Protein AF-A0A6A5X6S9-F1 (afdb_monomer_lite)

InterPro domains:
  IPR009252 Cell division protein ZapB [PF06005] (142-196)

Foldseek 3Di:
DDDDDDDDDDDDPPDDDDDDDDDDDDDDPDDDDDDDDDDDDDDDDDPPPPPPPPVVVVVVVVVVVVVVVVVVVVVVVVVVVVVVVVVVVVVVVVVVVVVVVVVVVVVVVVVVCVVPVVVVVVVLVVVLVVDDDVVNVVSVVVVVVVVVVVVVVVVVVVVVVVVVVVVVVVVVVVVVVVVVVVVVVVVVVVVVVVVVVVVVVVVVVVVVVVVVVVVVVVVVVVVVVVVVVVVVVVVVVVVVPD

Secondary structure (DSSP, 8-state):
------PPPPPP---------------------------------------TTHHHHHHHHHHHHHHHHHHHHHHHHHHHHHHHHHHHHHHHHHHHHHHHTTHHHHHHHHHHHHHHHHHHHHHHHHHHTTS-HHHHHHHHHHHHHHHHHHHHHHHHHHHHHHHHHHHHHHHHHHHHHHHHHHHHHHHHHHHHHHHHHHHHHHHHHHHHHHHHHHHHHHHHHHHHHHHHHHHHHHHHHHHHH-

Organism: NCBI:txid1450172

pLDDT: mean 75.08, std 23.98, range [30.98, 98.81]

Structure (mmCIF, N/CA/C/O backbone):
data_AF-A0A6A5X6S9-F1
#
_entry.id   AF-A0A6A5X6S9-F1
#
loop_
_atom_site.group_PDB
_atom_site.id
_atom_site.type_symbol
_atom_site.label_atom_id
_atom_site.label_alt_id
_atom_site.label_comp_id
_atom_site.label_asym_id
_atom_site.label_entity_id
_atom_site.label_seq_id
_atom_site.pdbx_PDB_ins_code
_atom_site.Cartn_x
_atom_site.Cartn_y
_atom_site.Cartn_z
_atom_site.occupancy
_atom_site.B_iso_or_equiv
_atom_site.auth_seq_id
_atom_site.auth_comp_id
_atom_site.auth_asym_id
_atom_site.auth_atom_id
_atom_site.pdbx_PDB_model_num
ATOM 1 N N . MET A 1 1 ? 15.493 52.804 -17.828 1.00 42.84 1 MET A N 1
ATOM 2 C CA . MET A 1 1 ? 15.802 52.144 -16.543 1.00 42.84 1 MET A CA 1
ATOM 3 C C . MET A 1 1 ? 16.572 50.876 -16.854 1.00 42.84 1 MET A C 1
ATOM 5 O O . MET A 1 1 ? 16.047 50.020 -17.550 1.00 42.84 1 MET A O 1
ATOM 9 N N . LYS A 1 2 ? 17.852 50.835 -16.477 1.00 46.50 2 LYS A N 1
ATOM 10 C CA . LYS A 1 2 ? 18.736 49.677 -16.644 1.00 46.50 2 LYS A CA 1
ATOM 11 C C . LYS A 1 2 ? 18.670 48.882 -15.341 1.00 46.50 2 LYS A C 1
ATOM 13 O O . LYS A 1 2 ? 19.014 49.446 -14.308 1.00 46.50 2 LYS A O 1
ATOM 18 N N . HIS A 1 3 ? 18.243 47.626 -15.390 1.00 46.19 3 HIS A N 1
ATOM 19 C CA . HIS A 1 3 ? 18.381 46.704 -14.266 1.00 46.19 3 HIS A CA 1
ATOM 20 C C . HIS A 1 3 ? 19.276 45.542 -14.696 1.00 46.19 3 HIS A C 1
ATOM 22 O O . HIS A 1 3 ? 18.992 44.850 -15.670 1.00 46.19 3 HIS A O 1
ATOM 28 N N . GLN A 1 4 ? 20.408 45.438 -13.999 1.00 46.31 4 GLN A N 1
ATOM 29 C CA . GLN A 1 4 ? 21.362 44.331 -14.027 1.00 46.31 4 GLN A CA 1
ATOM 30 C C . GLN A 1 4 ? 20.714 43.041 -13.500 1.00 46.31 4 GLN A C 1
ATOM 32 O O . GLN A 1 4 ? 19.839 43.130 -12.635 1.00 46.31 4 GLN A O 1
ATOM 37 N N . PRO A 1 5 ? 21.178 41.856 -13.928 1.00 52.41 5 PRO A N 1
ATOM 38 C CA . PRO A 1 5 ? 20.919 40.622 -13.205 1.00 52.41 5 PRO A CA 1
ATOM 39 C C . PRO A 1 5 ? 21.869 40.502 -12.002 1.00 52.41 5 PRO A C 1
ATOM 41 O O . PRO A 1 5 ? 23.048 40.845 -12.080 1.00 52.41 5 PRO A O 1
ATOM 44 N N . VAL A 1 6 ? 21.324 40.038 -10.880 1.00 45.22 6 VAL A N 1
ATOM 45 C CA . VAL A 1 6 ? 22.046 39.736 -9.640 1.00 45.22 6 VAL A CA 1
ATOM 46 C C . VAL A 1 6 ? 22.595 38.313 -9.756 1.00 45.22 6 VAL A C 1
ATOM 48 O O . VAL A 1 6 ? 21.824 37.356 -9.745 1.00 45.22 6 VAL A O 1
ATOM 51 N N . GLU A 1 7 ? 23.913 38.174 -9.890 1.00 45.44 7 GLU A N 1
ATOM 52 C CA . GLU A 1 7 ? 24.611 36.892 -9.754 1.00 45.44 7 GLU A CA 1
ATOM 53 C C . GLU A 1 7 ? 24.729 36.534 -8.264 1.00 45.44 7 GLU A C 1
ATOM 55 O O . GLU A 1 7 ? 25.341 37.260 -7.479 1.00 45.44 7 GLU A O 1
ATOM 60 N N . GLY A 1 8 ? 24.104 35.425 -7.866 1.00 45.22 8 GLY A N 1
ATOM 61 C CA . GLY A 1 8 ? 24.333 34.777 -6.573 1.00 45.22 8 GLY A CA 1
ATOM 62 C C . GLY A 1 8 ? 25.529 33.816 -6.647 1.00 45.22 8 GLY A C 1
ATOM 63 O O . GLY A 1 8 ? 25.856 33.333 -7.732 1.00 45.22 8 GLY A O 1
ATOM 64 N N . PRO A 1 9 ? 26.201 33.522 -5.521 1.00 47.22 9 PRO A N 1
ATOM 65 C CA . PRO A 1 9 ? 27.442 32.759 -5.530 1.00 47.22 9 PRO A CA 1
ATOM 66 C C . PRO A 1 9 ? 27.187 31.282 -5.861 1.00 47.22 9 PRO A C 1
ATOM 68 O O . PRO A 1 9 ? 26.435 30.591 -5.174 1.00 47.22 9 PRO A O 1
ATOM 71 N N . HIS A 1 10 ? 27.856 30.795 -6.905 1.00 48.00 10 HIS A N 1
ATOM 72 C CA . HIS A 1 10 ? 27.991 29.375 -7.218 1.00 48.00 10 HIS A CA 1
ATOM 73 C C . HIS A 1 10 ? 28.792 28.656 -6.114 1.00 48.00 10 HIS A C 1
ATOM 75 O O . HIS A 1 10 ? 29.888 29.115 -5.781 1.00 48.00 10 HIS A O 1
ATOM 81 N N . PRO A 1 11 ? 28.328 27.516 -5.571 1.00 45.22 11 PRO A N 1
ATOM 82 C CA . PRO A 1 11 ? 29.174 26.676 -4.737 1.00 45.22 11 PRO A CA 1
ATOM 83 C C . PRO A 1 11 ? 30.238 25.987 -5.605 1.00 45.22 11 PRO A C 1
ATOM 85 O O . PRO A 1 11 ? 29.943 25.327 -6.602 1.00 45.22 11 PRO A O 1
ATOM 88 N N . ASN A 1 12 ? 31.493 26.198 -5.219 1.00 38.94 12 ASN A N 1
ATOM 89 C CA . ASN A 1 12 ? 32.706 25.689 -5.842 1.00 38.94 12 ASN A CA 1
ATOM 90 C C . ASN A 1 12 ? 32.788 24.154 -5.697 1.00 38.94 12 ASN A C 1
ATOM 92 O O . ASN A 1 12 ? 32.877 23.638 -4.588 1.00 38.94 12 ASN A O 1
ATOM 96 N N . LEU A 1 13 ? 32.765 23.426 -6.817 1.00 40.31 13 LEU A N 1
ATOM 97 C CA . LEU A 1 13 ? 32.843 21.956 -6.904 1.00 40.31 13 LEU A CA 1
ATOM 98 C C . LEU A 1 13 ? 34.288 21.414 -6.857 1.00 40.31 13 LEU A C 1
ATOM 100 O O . LEU A 1 13 ? 34.580 20.352 -7.404 1.00 40.31 13 LEU A O 1
ATOM 104 N N . ALA A 1 14 ? 35.211 22.127 -6.215 1.00 44.53 14 ALA A N 1
ATOM 105 C CA . ALA A 1 14 ? 36.626 21.772 -6.193 1.00 44.53 14 ALA A CA 1
ATOM 106 C C . ALA A 1 14 ? 37.191 21.769 -4.771 1.00 44.53 14 ALA A C 1
ATOM 108 O O . ALA A 1 14 ? 38.037 22.593 -4.460 1.00 44.53 14 ALA A O 1
ATOM 109 N N . GLU A 1 15 ? 36.733 20.853 -3.911 1.00 42.94 15 GLU A N 1
ATOM 110 C CA . GLU A 1 15 ? 37.455 20.484 -2.680 1.00 42.94 15 GLU A CA 1
ATOM 111 C C . GLU A 1 15 ? 36.874 19.207 -2.039 1.00 42.94 15 GLU A C 1
ATOM 113 O O . GLU A 1 15 ? 36.139 19.239 -1.061 1.00 42.94 15 GLU A O 1
ATOM 118 N N . MET A 1 16 ? 37.224 18.042 -2.585 1.00 33.97 16 MET A N 1
ATOM 119 C CA . MET A 1 16 ? 37.334 16.803 -1.802 1.00 33.97 16 MET A CA 1
ATOM 120 C C . MET A 1 16 ? 38.559 16.043 -2.311 1.00 33.97 16 MET A C 1
ATOM 122 O O . MET A 1 16 ? 38.513 15.352 -3.327 1.00 33.97 16 MET A O 1
ATOM 126 N N . GLN A 1 17 ? 39.688 16.235 -1.630 1.00 38.47 17 GLN A N 1
ATOM 127 C CA . GLN A 1 17 ? 40.910 15.471 -1.865 1.00 38.47 17 GLN A CA 1
ATOM 128 C C . GLN A 1 17 ? 40.822 14.086 -1.204 1.00 38.47 17 GLN A C 1
ATOM 130 O O . GLN A 1 17 ? 40.405 14.004 -0.048 1.00 38.47 17 GLN A O 1
ATOM 135 N N . PRO A 1 18 ? 41.300 13.009 -1.853 1.00 38.09 18 PRO A N 1
ATOM 136 C CA . PRO A 1 18 ? 41.663 11.785 -1.158 1.00 38.09 18 PRO A CA 1
ATOM 137 C C . PRO A 1 18 ? 43.117 11.875 -0.667 1.00 38.09 18 PRO A C 1
ATOM 139 O O . PRO A 1 18 ? 44.067 11.807 -1.446 1.00 38.09 18 PRO A O 1
ATOM 142 N N . THR A 1 19 ? 43.302 11.999 0.646 1.00 39.62 19 THR A N 1
ATOM 143 C CA . THR A 1 19 ? 44.579 11.711 1.308 1.00 39.62 19 THR A CA 1
ATOM 144 C C . THR A 1 19 ? 44.654 10.225 1.642 1.00 39.62 19 THR A C 1
ATOM 146 O O . THR A 1 19 ? 43.956 9.775 2.546 1.00 39.62 19 THR A O 1
ATOM 149 N N . ALA A 1 20 ? 45.526 9.479 0.968 1.00 34.91 20 ALA A N 1
ATOM 150 C CA . ALA A 1 20 ? 46.272 8.376 1.576 1.00 34.91 20 ALA A CA 1
ATOM 151 C C . ALA A 1 20 ? 47.408 7.942 0.643 1.00 34.91 20 ALA A C 1
ATOM 153 O O . ALA A 1 20 ? 47.214 7.443 -0.461 1.00 34.91 20 ALA A O 1
ATOM 154 N N . THR A 1 21 ? 48.611 8.169 1.140 1.00 37.47 21 THR A N 1
ATOM 155 C CA . THR A 1 21 ? 49.907 7.692 0.676 1.00 37.47 21 THR A CA 1
ATOM 156 C C . THR A 1 21 ? 49.941 6.180 0.446 1.00 37.47 21 THR A C 1
ATOM 158 O O . THR A 1 21 ? 49.583 5.430 1.352 1.00 37.47 21 THR A O 1
ATOM 161 N N . ASN A 1 22 ? 50.535 5.719 -0.659 1.00 32.62 22 ASN A N 1
ATOM 162 C CA . ASN A 1 22 ? 51.490 4.619 -0.544 1.00 32.62 22 ASN A CA 1
ATOM 163 C C . ASN A 1 22 ? 52.560 4.668 -1.640 1.00 32.62 22 ASN A C 1
ATOM 165 O O . ASN A 1 22 ? 52.296 4.791 -2.831 1.00 32.62 22 ASN A O 1
ATOM 169 N N . SER A 1 23 ? 53.789 4.637 -1.161 1.00 47.47 23 SER A N 1
ATOM 170 C CA . SER A 1 23 ? 55.065 4.796 -1.835 1.00 47.47 23 SER A CA 1
ATOM 171 C C . SER A 1 23 ? 55.466 3.556 -2.623 1.00 47.47 23 SER A C 1
ATOM 173 O O . SER A 1 23 ? 55.669 2.516 -2.007 1.00 47.47 23 SER A O 1
ATOM 175 N N . LEU A 1 24 ? 55.721 3.682 -3.929 1.00 36.66 24 LEU A N 1
ATOM 176 C CA . LEU A 1 24 ? 56.580 2.742 -4.655 1.00 36.66 24 LEU A CA 1
ATOM 177 C C . LEU A 1 24 ? 57.401 3.454 -5.740 1.00 36.66 24 LEU A C 1
ATOM 179 O O . LEU A 1 24 ? 56.872 3.943 -6.729 1.00 36.66 24 LEU A O 1
ATOM 183 N N . GLY A 1 25 ? 58.715 3.478 -5.496 1.00 35.03 25 GLY A N 1
ATOM 184 C CA . GLY A 1 25 ? 59.773 3.308 -6.493 1.00 35.03 25 GLY A CA 1
ATOM 185 C C . GLY A 1 25 ? 59.836 4.300 -7.650 1.00 35.03 25 GLY A C 1
ATOM 186 O O . GLY A 1 25 ? 59.273 4.066 -8.712 1.00 35.03 25 GLY A O 1
ATOM 187 N N . ARG A 1 26 ? 60.664 5.340 -7.500 1.00 34.94 26 ARG A N 1
ATOM 188 C CA . ARG A 1 26 ? 61.241 6.048 -8.651 1.00 34.94 26 ARG A CA 1
ATOM 189 C C . ARG A 1 26 ? 62.111 5.054 -9.424 1.00 34.94 26 ARG A C 1
ATOM 191 O O . ARG A 1 26 ? 63.085 4.558 -8.863 1.00 34.94 26 ARG A O 1
ATOM 198 N N . ILE A 1 27 ? 61.792 4.796 -10.688 1.00 37.91 27 ILE A N 1
ATOM 199 C CA . ILE A 1 27 ? 62.745 4.207 -11.630 1.00 37.91 27 ILE A CA 1
ATOM 200 C C . ILE A 1 27 ? 63.131 5.333 -12.583 1.00 37.91 27 ILE A C 1
ATOM 202 O O . ILE A 1 27 ? 62.317 5.791 -13.383 1.00 37.91 27 ILE A O 1
ATOM 206 N N . ASN A 1 28 ? 64.353 5.838 -12.419 1.00 32.66 28 ASN A N 1
ATOM 207 C CA . ASN A 1 28 ? 64.973 6.743 -13.377 1.00 32.66 28 ASN A CA 1
ATOM 208 C C . ASN A 1 28 ? 65.251 5.947 -14.656 1.00 32.66 28 ASN A C 1
ATOM 210 O O . ASN A 1 28 ? 65.957 4.941 -14.617 1.00 32.66 28 ASN A O 1
ATOM 214 N N . LEU A 1 29 ? 64.700 6.402 -15.776 1.00 35.53 29 LEU A N 1
ATOM 215 C CA . LEU A 1 29 ? 65.173 6.026 -17.102 1.00 35.53 29 LEU A CA 1
ATOM 216 C C . LEU A 1 29 ? 66.386 6.908 -17.410 1.00 35.53 29 LEU A C 1
ATOM 218 O O . LEU A 1 29 ? 66.226 8.046 -17.841 1.00 35.53 29 LEU A O 1
ATOM 222 N N . GLU A 1 30 ? 67.584 6.393 -17.140 1.00 34.03 30 GLU A N 1
ATOM 223 C CA . GLU A 1 30 ? 68.810 6.893 -17.759 1.00 34.03 30 GLU A CA 1
ATOM 224 C C . GLU A 1 30 ? 69.281 5.871 -18.789 1.00 34.03 30 GLU A C 1
ATOM 226 O O . GLU A 1 30 ? 69.530 4.701 -18.501 1.00 34.03 30 GLU A O 1
ATOM 231 N N . GLU A 1 31 ? 69.325 6.347 -20.023 1.00 41.88 31 GLU A N 1
ATOM 232 C CA . GLU A 1 31 ? 69.815 5.668 -21.204 1.00 41.88 31 GLU A CA 1
ATOM 233 C C . GLU A 1 31 ? 71.345 5.774 -21.214 1.00 41.88 31 GLU A C 1
ATOM 235 O O . GLU A 1 31 ? 71.897 6.830 -21.514 1.00 41.88 31 GLU A O 1
ATOM 240 N N . THR A 1 32 ? 72.048 4.690 -20.885 1.00 35.62 32 THR A N 1
ATOM 241 C CA . THR A 1 32 ? 73.445 4.494 -21.294 1.00 35.62 32 THR A CA 1
ATOM 242 C C . THR A 1 32 ? 73.643 3.033 -21.682 1.00 35.62 32 THR A C 1
ATOM 244 O O . THR A 1 32 ? 73.331 2.107 -20.935 1.00 35.62 32 THR A O 1
ATOM 247 N N . GLY A 1 33 ? 74.075 2.824 -22.925 1.00 41.81 33 GLY A N 1
ATOM 248 C CA . GLY A 1 33 ? 74.355 1.501 -23.459 1.00 41.81 33 GLY A CA 1
ATOM 249 C C . GLY A 1 33 ? 75.636 0.913 -22.884 1.00 41.81 33 GLY A C 1
ATOM 250 O O . GLY A 1 33 ? 76.571 1.651 -22.607 1.00 41.81 33 GLY A O 1
ATOM 251 N N . GLU A 1 34 ? 75.668 -0.413 -22.759 1.00 35.69 34 GLU A N 1
ATOM 252 C CA . GLU A 1 34 ? 76.812 -1.281 -23.070 1.00 35.69 34 GLU A CA 1
ATOM 253 C C . GLU A 1 34 ? 76.481 -2.745 -22.723 1.00 35.69 34 GLU A C 1
ATOM 255 O O . GLU A 1 34 ? 75.948 -3.050 -21.662 1.00 35.69 34 GLU A O 1
ATOM 260 N N . GLY A 1 35 ? 76.842 -3.660 -23.630 1.00 34.41 35 GLY A N 1
ATOM 261 C CA . GLY A 1 35 ? 77.281 -5.014 -23.276 1.00 34.41 35 GLY A CA 1
ATOM 262 C C . GLY A 1 35 ? 76.222 -6.068 -22.937 1.00 34.41 35 GLY A C 1
ATOM 263 O O . GLY A 1 35 ? 75.936 -6.343 -21.777 1.00 34.41 35 GLY A O 1
ATOM 264 N N . ILE A 1 36 ? 75.781 -6.812 -23.954 1.00 37.62 36 ILE A N 1
ATOM 265 C CA . ILE A 1 36 ? 75.255 -8.173 -23.775 1.00 37.62 36 ILE A CA 1
ATOM 266 C C . ILE A 1 36 ? 76.407 -9.062 -23.281 1.00 37.62 36 ILE A C 1
ATOM 268 O O . ILE A 1 36 ? 77.376 -9.266 -24.008 1.00 37.62 36 ILE A O 1
ATOM 272 N N . THR A 1 37 ? 76.297 -9.623 -22.074 1.00 32.97 37 THR A N 1
ATOM 273 C CA . THR A 1 37 ? 77.101 -10.779 -21.645 1.00 32.97 37 THR A CA 1
ATOM 274 C C . THR A 1 37 ? 76.171 -11.863 -21.118 1.00 32.97 37 THR A C 1
ATOM 276 O O . THR A 1 37 ? 75.434 -11.672 -20.156 1.00 32.97 37 THR A O 1
ATOM 279 N N . ILE A 1 38 ? 76.203 -13.001 -21.807 1.00 36.94 38 ILE A N 1
ATOM 280 C CA . ILE A 1 38 ? 75.466 -14.224 -21.500 1.00 36.94 38 ILE A CA 1
ATOM 281 C C . ILE A 1 38 ? 76.287 -15.003 -20.467 1.00 36.94 38 ILE A C 1
ATOM 283 O O . ILE A 1 38 ? 77.436 -15.348 -20.740 1.00 36.94 38 ILE A O 1
ATOM 287 N N . ALA A 1 39 ? 75.698 -15.312 -19.312 1.00 30.98 39 ALA A N 1
ATOM 288 C CA . ALA A 1 39 ? 76.222 -16.291 -18.362 1.00 30.98 39 ALA A CA 1
ATOM 289 C C . ALA A 1 39 ? 75.109 -17.278 -17.971 1.00 30.98 39 ALA A C 1
ATOM 291 O O . ALA A 1 39 ? 73.942 -16.909 -17.860 1.00 30.98 39 ALA A O 1
ATOM 292 N N . GLN A 1 40 ? 75.498 -18.548 -17.863 1.00 31.19 40 GLN A N 1
ATOM 293 C CA . GLN A 1 40 ? 74.674 -19.757 -17.751 1.00 31.19 40 GLN A CA 1
ATOM 294 C C . GLN A 1 40 ? 73.682 -19.735 -16.569 1.00 31.19 40 GLN A C 1
ATOM 296 O O . GLN A 1 40 ? 74.012 -19.184 -15.519 1.00 31.19 40 GLN A O 1
ATOM 301 N N . PRO A 1 41 ? 72.503 -20.386 -16.678 1.00 36.91 41 PRO A N 1
ATOM 302 C CA . PRO A 1 41 ? 71.616 -20.552 -15.540 1.00 36.91 41 PRO A CA 1
ATOM 303 C C . PRO A 1 41 ? 72.112 -21.730 -14.695 1.00 36.91 41 PRO A C 1
ATOM 305 O O . PRO A 1 41 ? 71.818 -22.890 -14.987 1.00 36.91 41 PRO A O 1
ATOM 308 N N . ASP A 1 42 ? 72.877 -21.429 -13.650 1.00 36.19 42 ASP A N 1
ATOM 309 C CA . ASP A 1 42 ? 73.097 -22.374 -12.563 1.00 36.19 42 ASP A CA 1
ATOM 310 C C . ASP A 1 42 ? 71.795 -22.587 -11.784 1.00 36.19 42 ASP A C 1
ATOM 312 O O . ASP A 1 42 ? 71.000 -21.670 -11.566 1.00 36.19 42 ASP A O 1
ATOM 316 N N . HIS A 1 43 ? 71.591 -23.842 -11.392 1.00 50.84 43 HIS A N 1
ATOM 317 C CA . HIS A 1 43 ? 70.497 -24.347 -10.576 1.00 50.84 43 HIS A CA 1
ATOM 318 C C . HIS A 1 43 ? 70.061 -23.381 -9.462 1.00 50.84 43 HIS A C 1
ATOM 320 O O . HIS A 1 43 ? 70.674 -23.318 -8.397 1.00 50.84 43 HIS A O 1
ATOM 326 N N . VAL A 1 44 ? 68.917 -22.721 -9.661 1.00 34.97 44 VAL A N 1
ATOM 327 C CA . VAL A 1 44 ? 68.136 -22.134 -8.572 1.00 34.97 44 VAL A CA 1
ATOM 328 C C . VAL A 1 44 ? 66.942 -23.041 -8.331 1.00 34.97 44 VAL A C 1
ATOM 330 O O . VAL A 1 44 ? 66.036 -23.164 -9.154 1.00 34.97 44 VAL A O 1
ATOM 333 N N . GLN A 1 45 ? 66.991 -23.715 -7.186 1.00 36.72 45 GLN A N 1
ATOM 334 C CA . GLN A 1 45 ? 65.857 -24.347 -6.531 1.00 36.72 45 GLN A CA 1
ATOM 335 C C . GLN A 1 45 ? 64.641 -23.425 -6.636 1.00 36.72 45 GLN A C 1
ATOM 337 O O . GLN A 1 45 ? 64.648 -22.323 -6.090 1.00 36.72 45 GLN A O 1
ATOM 342 N N . THR A 1 46 ? 63.593 -23.864 -7.330 1.00 33.31 46 THR A N 1
ATOM 343 C CA . THR A 1 46 ? 62.291 -23.207 -7.243 1.00 33.31 46 THR A CA 1
ATOM 344 C C . THR A 1 46 ? 61.863 -23.247 -5.776 1.00 33.31 46 THR A C 1
ATOM 346 O O . THR A 1 46 ? 61.688 -24.351 -5.244 1.00 33.31 46 THR A O 1
ATOM 349 N N . PRO A 1 47 ? 61.668 -22.108 -5.088 1.00 31.72 47 PRO A N 1
ATOM 350 C CA . PRO A 1 47 ? 60.894 -22.136 -3.871 1.00 31.72 47 PRO A CA 1
ATOM 351 C C . PRO A 1 47 ? 59.477 -22.479 -4.317 1.00 31.72 47 PRO A C 1
ATOM 353 O O . PRO A 1 47 ? 58.812 -21.689 -4.987 1.00 31.72 47 PRO A O 1
ATOM 356 N N . SER A 1 48 ? 59.039 -23.692 -3.987 1.00 40.44 48 SER A N 1
ATOM 357 C CA .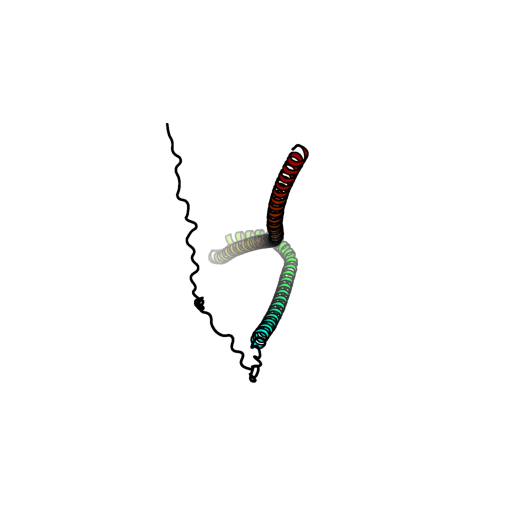 SER A 1 48 ? 57.625 -24.034 -3.954 1.00 40.44 48 SER A CA 1
ATOM 358 C C . SER A 1 48 ? 56.992 -23.121 -2.908 1.00 40.44 48 SER A C 1
ATOM 360 O O . SER A 1 48 ? 56.940 -23.450 -1.726 1.00 40.44 48 SER A O 1
ATOM 362 N N . ALA A 1 49 ? 56.602 -21.920 -3.329 1.00 37.78 49 ALA A N 1
ATOM 363 C CA . ALA A 1 49 ? 55.799 -21.017 -2.535 1.00 37.78 49 ALA A CA 1
ATOM 364 C C . ALA A 1 49 ? 54.408 -21.644 -2.444 1.00 37.78 49 ALA A C 1
ATOM 366 O O . ALA A 1 49 ? 53.548 -21.428 -3.296 1.00 37.78 49 ALA A O 1
ATOM 367 N N . SER A 1 50 ? 54.217 -22.482 -1.424 1.00 42.84 50 SER A N 1
ATOM 368 C CA . SER A 1 50 ? 52.891 -22.809 -0.921 1.00 42.84 50 SER A CA 1
ATOM 369 C C . SER A 1 50 ? 52.184 -21.491 -0.637 1.00 42.84 50 SER A C 1
ATOM 371 O O . SER A 1 50 ? 52.559 -20.747 0.266 1.00 42.84 50 SER A O 1
ATOM 373 N N . ILE A 1 51 ? 51.205 -21.184 -1.478 1.00 44.50 51 ILE A N 1
ATOM 374 C CA . ILE A 1 51 ? 50.326 -20.031 -1.360 1.00 44.50 51 ILE A CA 1
ATOM 375 C C . ILE A 1 51 ? 49.619 -20.126 0.005 1.00 44.50 51 ILE A C 1
ATOM 377 O O . ILE A 1 51 ? 48.866 -21.081 0.210 1.00 44.50 51 ILE A O 1
ATOM 381 N N . PRO A 1 52 ? 49.773 -19.166 0.935 1.00 41.34 52 PRO A N 1
ATOM 382 C CA . PRO A 1 52 ? 48.973 -19.128 2.150 1.00 41.34 52 PRO A CA 1
ATOM 383 C C . PRO A 1 52 ? 47.634 -18.450 1.823 1.00 41.34 52 PRO A C 1
ATOM 385 O O . PRO A 1 52 ? 47.352 -17.339 2.266 1.00 41.34 52 PRO A O 1
ATOM 388 N N . HIS A 1 53 ? 46.818 -19.075 0.972 1.00 45.75 53 HIS A N 1
ATOM 389 C CA . HIS A 1 53 ? 45.460 -18.596 0.666 1.00 45.75 53 HIS A CA 1
ATOM 390 C C . HIS A 1 53 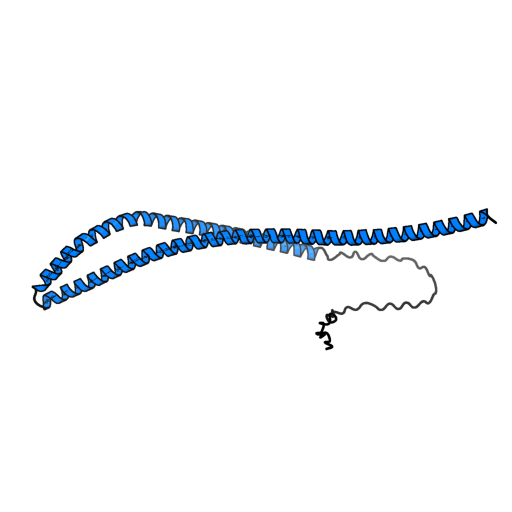? 44.370 -19.646 0.930 1.00 45.75 53 HIS A C 1
ATOM 392 O O . HIS A 1 53 ? 43.194 -19.313 0.825 1.00 45.75 53 HIS A O 1
ATOM 398 N N . SER A 1 54 ? 44.711 -20.877 1.341 1.00 50.44 54 SER A N 1
ATOM 399 C CA . SER A 1 54 ? 43.703 -21.892 1.693 1.00 50.44 54 SER A CA 1
ATOM 400 C C . SER A 1 54 ? 43.169 -21.750 3.122 1.00 50.44 54 SER A C 1
ATOM 402 O O . SER A 1 54 ? 41.974 -21.908 3.329 1.00 50.44 54 SER A O 1
ATOM 404 N N . GLU A 1 55 ? 44.008 -21.400 4.100 1.00 51.66 55 GLU A N 1
ATOM 405 C CA . GLU A 1 55 ? 43.612 -21.355 5.522 1.00 51.66 55 GLU A CA 1
ATOM 406 C C . GLU A 1 55 ? 42.654 -20.192 5.842 1.00 51.66 55 GLU A C 1
ATOM 408 O O . GLU A 1 55 ? 41.690 -20.352 6.586 1.00 51.66 55 GLU A O 1
ATOM 413 N N . SER A 1 56 ? 42.862 -19.022 5.227 1.00 58.44 56 SER A N 1
ATOM 414 C CA . SER A 1 56 ? 41.986 -17.849 5.404 1.00 58.44 56 SER A CA 1
ATOM 415 C C . SER A 1 56 ? 40.603 -18.045 4.758 1.00 58.44 56 SER A C 1
ATOM 417 O O . SER A 1 56 ? 39.584 -17.632 5.304 1.00 58.44 56 SER A O 1
ATOM 419 N N . ALA A 1 57 ? 40.539 -18.739 3.616 1.00 55.91 57 ALA A N 1
ATOM 420 C CA . ALA A 1 57 ? 39.270 -19.085 2.975 1.00 55.91 57 ALA A CA 1
ATOM 421 C C . ALA A 1 57 ? 38.520 -20.195 3.737 1.00 55.91 57 ALA A C 1
ATOM 423 O O . ALA A 1 57 ? 37.314 -20.080 3.943 1.00 55.91 57 ALA A O 1
ATOM 424 N N . GLN A 1 58 ? 39.235 -21.221 4.219 1.00 60.16 58 GLN A N 1
ATOM 425 C CA . GLN A 1 58 ? 38.667 -22.310 5.027 1.00 60.16 58 GLN A CA 1
ATOM 426 C C . GLN A 1 58 ? 38.094 -21.804 6.357 1.00 60.16 58 GLN A C 1
ATOM 428 O O . GLN A 1 58 ? 37.008 -22.212 6.759 1.00 60.16 58 GLN A O 1
ATOM 433 N N . THR A 1 59 ? 38.777 -20.863 7.010 1.00 75.94 59 THR A N 1
ATOM 434 C CA . THR A 1 59 ? 38.289 -20.238 8.250 1.00 75.94 59 THR A CA 1
ATOM 435 C C . THR A 1 59 ? 37.051 -19.368 8.031 1.00 75.94 59 THR A C 1
ATOM 437 O O . THR A 1 59 ? 36.159 -19.357 8.879 1.00 75.94 59 THR A O 1
ATOM 440 N N . LEU A 1 60 ? 36.948 -18.676 6.892 1.00 79.00 60 LEU A N 1
ATOM 441 C CA . LEU A 1 60 ? 35.755 -17.901 6.546 1.00 79.00 60 LEU A CA 1
ATOM 442 C C . LEU A 1 60 ? 34.549 -18.808 6.245 1.00 79.00 60 LEU A C 1
ATOM 444 O O . LEU A 1 60 ? 33.429 -18.521 6.668 1.00 79.00 60 LEU A O 1
ATOM 448 N N . GLU A 1 61 ? 34.780 -19.916 5.539 1.00 85.00 61 GLU A N 1
ATOM 449 C CA . GLU A 1 61 ? 33.756 -20.913 5.216 1.00 85.00 61 GLU A CA 1
ATOM 450 C C . GLU A 1 61 ? 33.224 -21.599 6.484 1.00 85.00 61 GLU A C 1
ATOM 452 O O . GLU A 1 61 ? 32.013 -21.722 6.672 1.00 85.00 61 GLU A O 1
ATOM 457 N N . GLU A 1 62 ? 34.110 -21.942 7.420 1.00 85.88 62 GLU A N 1
ATOM 458 C CA . GLU A 1 62 ? 33.735 -22.509 8.717 1.00 85.88 62 GLU A CA 1
ATOM 459 C C . GLU A 1 62 ? 32.927 -21.516 9.575 1.00 85.88 62 GLU A C 1
ATOM 461 O O . GLU A 1 62 ? 31.922 -21.885 10.195 1.00 85.88 62 GLU A O 1
ATOM 466 N N . GLN A 1 63 ? 33.290 -20.228 9.551 1.00 86.44 63 GLN A N 1
ATOM 467 C CA . GLN A 1 63 ? 32.512 -19.165 10.198 1.00 86.44 63 GLN A CA 1
ATOM 468 C C . GLN A 1 63 ? 31.123 -18.990 9.571 1.00 86.44 63 GLN A C 1
ATOM 470 O O . GLN A 1 63 ? 30.141 -18.840 10.302 1.00 86.44 63 GLN A O 1
ATOM 475 N N . LEU A 1 64 ? 31.014 -19.052 8.241 1.00 89.88 64 LEU A N 1
ATOM 476 C CA . LEU A 1 64 ? 29.734 -18.985 7.531 1.00 89.88 64 LEU A CA 1
ATOM 477 C C . LEU A 1 64 ? 28.831 -20.172 7.875 1.00 89.88 64 LEU A C 1
ATOM 479 O O . LEU A 1 64 ? 27.641 -19.978 8.135 1.00 89.88 64 LEU A O 1
ATOM 483 N N . ILE A 1 65 ? 29.382 -21.387 7.937 1.00 92.00 65 ILE A N 1
ATOM 484 C CA . ILE A 1 65 ? 28.642 -22.592 8.337 1.00 92.00 65 ILE A CA 1
ATOM 485 C C . ILE A 1 65 ? 28.123 -22.447 9.769 1.00 92.00 65 ILE A C 1
ATOM 487 O O . ILE A 1 65 ? 26.940 -22.693 10.025 1.00 92.00 65 ILE A O 1
ATOM 491 N N . LYS A 1 66 ? 28.975 -21.989 10.693 1.00 91.69 66 LYS A N 1
ATOM 492 C CA . LYS A 1 66 ? 28.596 -21.765 12.091 1.00 91.69 66 LYS A CA 1
ATOM 493 C C . LYS A 1 66 ? 27.489 -20.720 12.219 1.00 91.69 66 LYS A C 1
ATOM 495 O O . LYS A 1 66 ? 26.471 -20.991 12.853 1.00 91.69 66 LYS A O 1
ATOM 500 N N . HIS A 1 67 ? 27.644 -19.564 11.577 1.00 92.25 67 HIS A N 1
ATOM 501 C CA . HIS A 1 67 ? 26.634 -18.506 11.608 1.00 92.25 67 HIS A CA 1
ATOM 502 C C . HIS A 1 67 ? 25.309 -18.970 10.984 1.00 92.25 67 HIS A C 1
ATOM 504 O O . HIS A 1 67 ? 24.233 -18.697 11.510 1.00 92.25 67 HIS A O 1
ATOM 510 N N . THR A 1 68 ? 25.372 -19.750 9.902 1.00 94.50 68 THR A N 1
ATOM 511 C CA . THR A 1 68 ? 24.188 -20.349 9.269 1.00 94.50 68 THR A CA 1
ATOM 512 C C . THR A 1 68 ? 23.473 -21.323 10.208 1.00 94.50 68 THR A C 1
ATOM 514 O O . THR A 1 68 ? 22.244 -21.317 10.283 1.00 94.50 68 THR A O 1
ATOM 517 N N . ALA A 1 69 ? 24.214 -22.153 10.945 1.00 93.31 69 ALA A N 1
ATOM 518 C CA . ALA A 1 69 ? 23.636 -23.063 11.929 1.00 93.31 69 ALA A CA 1
ATOM 519 C C . ALA A 1 69 ? 22.989 -22.302 13.099 1.00 93.31 69 ALA A C 1
ATOM 521 O O . ALA A 1 69 ? 21.868 -22.622 13.494 1.00 93.31 69 ALA A O 1
ATOM 522 N N . GLU A 1 70 ? 23.651 -21.261 13.610 1.00 94.31 70 GLU A N 1
ATOM 523 C CA . GLU A 1 70 ? 23.110 -20.403 14.670 1.00 94.31 70 GLU A CA 1
ATOM 524 C C . GLU A 1 70 ? 21.821 -19.695 14.238 1.00 94.31 70 GLU A C 1
ATOM 526 O O . GLU A 1 70 ? 20.857 -19.655 15.006 1.00 94.31 70 GLU A O 1
ATOM 531 N N . LEU A 1 71 ? 21.772 -19.181 13.005 1.00 93.25 71 LEU A N 1
ATOM 532 C CA . LEU A 1 71 ? 20.559 -18.589 12.445 1.00 93.25 71 LEU A CA 1
ATOM 533 C C . LEU A 1 71 ? 19.425 -19.612 12.358 1.00 93.25 71 LEU A C 1
ATOM 535 O O . LEU A 1 71 ? 18.334 -19.325 12.834 1.00 93.25 71 LEU A O 1
ATOM 539 N N . LYS A 1 72 ? 19.682 -20.825 11.850 1.00 96.56 72 LYS A N 1
ATOM 540 C CA . LYS A 1 72 ? 18.662 -21.888 11.771 1.00 96.56 72 LYS A CA 1
ATOM 541 C C . LYS A 1 72 ? 18.072 -22.240 13.137 1.00 96.56 72 LYS A C 1
ATOM 543 O O . LYS A 1 72 ? 16.861 -22.402 13.255 1.00 96.56 72 LYS A O 1
ATOM 548 N N . ILE A 1 73 ? 18.912 -22.332 14.169 1.00 94.94 73 ILE A N 1
ATOM 549 C CA . ILE A 1 73 ? 18.460 -22.606 15.540 1.00 94.94 73 ILE A CA 1
ATOM 550 C C . ILE A 1 73 ? 17.600 -21.451 16.065 1.00 94.94 73 ILE A C 1
ATOM 552 O O . ILE A 1 73 ? 16.545 -21.691 16.652 1.00 94.94 73 ILE A O 1
ATOM 556 N N . LYS A 1 74 ? 18.018 -20.198 15.838 1.00 94.88 74 LYS A N 1
ATOM 557 C CA . LYS A 1 74 ? 17.234 -19.018 16.232 1.00 94.88 74 LYS A CA 1
ATOM 558 C C . LYS A 1 74 ? 15.886 -18.972 15.517 1.00 94.88 74 LYS A C 1
ATOM 560 O O . LYS A 1 74 ? 14.888 -18.733 16.185 1.00 94.88 74 LYS A O 1
ATOM 565 N N . THR A 1 75 ? 15.844 -19.250 14.215 1.00 92.81 75 THR A N 1
ATOM 566 C CA . THR A 1 75 ? 14.599 -19.300 13.436 1.00 92.81 75 THR A CA 1
ATOM 567 C C . THR A 1 75 ? 13.648 -20.361 13.983 1.00 92.81 75 THR A C 1
ATOM 569 O O . THR A 1 75 ? 12.514 -20.031 14.311 1.00 92.81 75 THR A O 1
ATOM 572 N N . ALA A 1 76 ? 14.121 -21.592 14.200 1.00 93.38 76 ALA A N 1
ATOM 573 C CA . ALA A 1 76 ? 13.295 -22.667 14.757 1.00 93.38 76 ALA A CA 1
ATOM 574 C C . ALA A 1 76 ? 12.771 -22.343 16.172 1.00 93.38 76 ALA A C 1
ATOM 576 O O . ALA A 1 76 ? 11.628 -22.647 16.509 1.00 93.38 76 ALA A O 1
ATOM 577 N N . SER A 1 77 ? 13.593 -21.693 17.002 1.00 94.56 77 SER A N 1
ATOM 578 C CA . SER A 1 77 ? 13.185 -21.220 18.333 1.00 94.56 77 SER A CA 1
ATOM 579 C C . SER A 1 77 ? 12.096 -20.143 18.253 1.00 94.56 77 SER A C 1
ATOM 581 O O . SER A 1 77 ? 11.133 -20.158 19.023 1.00 94.56 77 SER A O 1
ATOM 583 N N . LEU A 1 78 ? 12.213 -19.225 17.290 1.00 94.81 78 LEU A N 1
ATOM 584 C CA . LEU A 1 78 ? 11.236 -18.164 17.073 1.00 94.81 78 LEU A CA 1
ATOM 585 C C . LEU A 1 78 ? 9.896 -18.731 16.581 1.00 94.81 78 LEU A C 1
ATOM 587 O O . LEU A 1 78 ? 8.853 -18.362 17.113 1.00 94.81 78 LEU A O 1
ATOM 591 N N . GLU A 1 79 ? 9.928 -19.678 15.640 1.00 96.06 79 GLU A N 1
ATOM 592 C CA . GLU A 1 79 ? 8.745 -20.402 15.157 1.00 96.06 79 GLU A CA 1
ATOM 593 C C . GLU A 1 79 ? 8.030 -21.146 16.293 1.00 96.06 79 GLU A C 1
ATOM 595 O O . GLU A 1 79 ? 6.811 -21.048 16.433 1.00 96.06 79 GLU A O 1
ATOM 600 N N . ALA A 1 80 ? 8.777 -21.842 17.158 1.00 92.94 80 ALA A N 1
ATOM 601 C CA . ALA A 1 80 ? 8.207 -22.518 18.320 1.00 92.94 80 ALA A CA 1
ATOM 602 C C . ALA A 1 80 ? 7.519 -21.532 19.282 1.00 92.94 80 ALA A C 1
ATOM 604 O O . ALA A 1 80 ? 6.398 -21.784 19.722 1.00 92.94 80 ALA A O 1
ATOM 605 N N . SER A 1 81 ? 8.154 -20.387 19.552 1.00 94.00 81 SER A N 1
ATOM 606 C CA . SER A 1 81 ? 7.601 -19.323 20.402 1.00 94.00 81 SER A CA 1
ATOM 607 C C . SER A 1 81 ? 6.328 -18.702 19.811 1.00 94.00 81 SER A C 1
ATOM 609 O O . SER A 1 81 ? 5.359 -18.457 20.533 1.00 94.00 81 SER A O 1
ATOM 611 N N . ILE A 1 82 ? 6.288 -18.493 18.490 1.00 94.31 82 ILE A N 1
ATOM 612 C CA . ILE A 1 82 ? 5.093 -18.016 17.781 1.00 94.31 82 ILE A CA 1
ATOM 613 C C . ILE A 1 82 ? 3.949 -19.024 17.930 1.00 94.31 82 ILE A C 1
ATOM 615 O O . ILE A 1 82 ? 2.850 -18.634 18.323 1.00 94.31 82 ILE A O 1
ATOM 619 N N . ASN A 1 83 ? 4.212 -20.312 17.703 1.00 95.00 83 ASN A N 1
ATOM 620 C CA . ASN A 1 83 ? 3.202 -21.365 17.827 1.00 95.00 83 ASN A CA 1
ATOM 621 C C . ASN A 1 83 ? 2.651 -21.472 19.259 1.00 95.00 83 ASN A C 1
ATOM 623 O O . ASN A 1 83 ? 1.443 -21.618 19.456 1.00 95.00 83 ASN A O 1
ATOM 627 N N . GLU A 1 84 ? 3.510 -21.354 20.275 1.00 95.19 84 GLU A N 1
ATOM 628 C CA . GLU A 1 84 ? 3.083 -21.352 21.679 1.00 95.19 84 GLU A CA 1
ATOM 629 C C . GLU A 1 84 ? 2.173 -20.158 21.998 1.00 95.19 84 GLU A C 1
ATOM 631 O O . GLU A 1 84 ? 1.136 -20.320 22.648 1.00 95.19 84 GLU A O 1
ATOM 636 N N . ARG A 1 85 ? 2.518 -18.963 21.498 1.00 93.12 85 ARG A N 1
ATOM 637 C CA . ARG A 1 85 ? 1.690 -17.758 21.656 1.00 93.12 85 ARG A CA 1
ATOM 638 C C . ARG A 1 85 ? 0.356 -17.880 20.929 1.00 93.12 85 ARG A C 1
ATOM 640 O O . ARG A 1 85 ? -0.665 -17.507 21.501 1.00 93.12 85 ARG A O 1
ATOM 647 N N . GLN A 1 86 ? 0.341 -18.428 19.716 1.00 93.69 86 GLN A N 1
ATOM 648 C CA . GLN A 1 86 ? -0.894 -18.679 18.968 1.00 93.69 86 GLN A CA 1
ATOM 649 C C . GLN A 1 86 ? -1.812 -19.655 19.716 1.00 93.69 86 GLN A C 1
ATOM 651 O O . GLN A 1 86 ? -3.008 -19.400 19.849 1.00 93.69 86 GLN A O 1
ATOM 656 N N . LEU A 1 87 ? -1.257 -20.726 20.291 1.00 93.31 87 LEU A N 1
ATOM 657 C CA . LEU A 1 87 ? -2.018 -21.669 21.110 1.00 93.31 87 LEU A CA 1
ATOM 658 C C . LEU A 1 87 ? -2.542 -21.025 22.404 1.00 93.31 87 LEU A C 1
ATOM 660 O O . LEU A 1 87 ? -3.671 -21.294 22.817 1.00 93.31 87 LEU A O 1
ATOM 664 N N . ALA A 1 88 ? -1.743 -20.170 23.048 1.00 92.44 88 ALA A N 1
ATOM 665 C CA . ALA A 1 88 ? -2.172 -19.418 24.224 1.00 92.44 88 ALA A CA 1
ATOM 666 C C . ALA A 1 88 ? -3.325 -18.456 23.892 1.00 92.44 88 ALA A C 1
ATOM 668 O O . ALA A 1 88 ? -4.316 -18.426 24.620 1.00 92.44 88 ALA A O 1
ATOM 669 N N . LEU A 1 89 ? -3.244 -17.738 22.767 1.00 92.81 89 LEU A N 1
ATOM 670 C CA . LEU A 1 89 ? -4.317 -16.867 22.280 1.00 92.81 89 LEU A CA 1
ATOM 671 C C . LEU A 1 89 ? -5.596 -17.654 21.980 1.00 92.81 89 LEU A C 1
ATOM 673 O O . LEU A 1 89 ? -6.663 -17.263 22.445 1.00 92.81 89 LEU A O 1
ATOM 677 N N . ALA A 1 90 ? -5.495 -18.798 21.296 1.00 89.00 90 ALA A N 1
ATOM 678 C CA . ALA A 1 90 ? -6.646 -19.657 21.018 1.00 89.00 90 ALA A CA 1
ATOM 679 C C . ALA A 1 90 ? -7.343 -20.134 22.306 1.00 89.00 90 ALA A C 1
ATOM 681 O O . ALA A 1 90 ? -8.570 -20.152 22.377 1.00 89.00 90 ALA A O 1
ATOM 682 N N . ARG A 1 91 ? -6.575 -20.466 23.354 1.00 90.25 91 ARG A N 1
ATOM 683 C CA . ARG A 1 91 ? -7.126 -20.838 24.671 1.00 90.25 91 ARG A CA 1
ATOM 684 C C . ARG A 1 91 ? -7.835 -19.673 25.358 1.00 90.25 91 ARG A C 1
ATOM 686 O O . ARG A 1 91 ? -8.895 -19.883 25.939 1.00 90.25 91 ARG A O 1
ATOM 693 N N . ILE A 1 92 ? -7.271 -18.467 25.292 1.00 84.50 92 ILE A N 1
ATOM 694 C CA . ILE A 1 92 ? -7.871 -17.259 25.881 1.00 84.50 92 ILE A CA 1
ATOM 695 C C . ILE A 1 92 ? -9.173 -16.893 25.159 1.00 84.50 92 ILE A C 1
ATOM 697 O O . ILE A 1 92 ? -10.168 -16.587 25.815 1.00 84.50 92 ILE A O 1
ATOM 701 N N . LEU A 1 93 ? -9.192 -16.972 23.826 1.00 80.75 93 LEU A N 1
ATOM 702 C CA . LEU A 1 93 ? -10.390 -16.722 23.022 1.00 80.75 93 LEU A CA 1
ATOM 703 C C . LEU A 1 93 ? -11.488 -17.751 23.316 1.00 80.75 93 LEU A C 1
ATOM 705 O O . LEU A 1 93 ? -12.626 -17.371 23.573 1.00 80.75 93 LEU A O 1
ATOM 709 N N . HIS A 1 94 ? -11.146 -19.043 23.385 1.00 77.88 94 HIS A N 1
ATOM 710 C CA . HIS A 1 94 ? -12.110 -20.074 23.777 1.00 77.88 94 HIS A CA 1
ATOM 711 C C . HIS A 1 94 ? -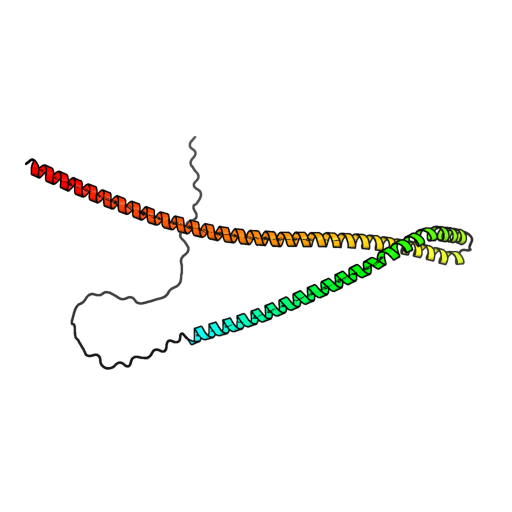12.654 -19.869 25.195 1.00 77.88 94 HIS A C 1
ATOM 713 O O . HIS A 1 94 ? -13.857 -19.999 25.400 1.00 77.88 94 HIS A O 1
ATOM 719 N N . ALA A 1 95 ? -11.801 -19.526 26.165 1.00 71.88 95 ALA A N 1
ATOM 720 C CA . ALA A 1 95 ? -12.246 -19.228 27.526 1.00 71.88 95 ALA A CA 1
ATOM 721 C C . ALA A 1 95 ? -13.180 -18.006 27.571 1.00 71.88 95 ALA A C 1
ATOM 723 O O . ALA A 1 95 ? -14.155 -18.022 28.314 1.00 71.88 95 ALA A O 1
ATOM 724 N N . SER A 1 96 ? -12.922 -16.990 26.741 1.00 65.12 96 SER A N 1
ATOM 725 C CA . SER A 1 96 ? -13.758 -15.785 26.651 1.00 65.12 96 SER A CA 1
ATOM 726 C C . SER A 1 96 ? -15.137 -16.071 26.041 1.00 65.12 96 SER A C 1
ATOM 728 O O . SER A 1 96 ? -16.131 -15.514 26.499 1.00 65.12 96 SER A O 1
ATOM 730 N N . ASN A 1 97 ? -15.227 -16.985 25.067 1.00 58.12 97 ASN A N 1
ATOM 731 C CA . ASN A 1 97 ? -16.516 -17.408 24.508 1.00 58.12 97 ASN A CA 1
ATOM 732 C C . ASN A 1 97 ? -17.327 -18.269 25.486 1.00 58.12 97 ASN A C 1
ATOM 734 O O . ASN A 1 97 ? -18.538 -18.105 25.566 1.00 58.12 97 ASN A O 1
ATOM 738 N N . VAL A 1 98 ? -16.681 -19.137 26.273 1.00 51.47 98 VAL A N 1
A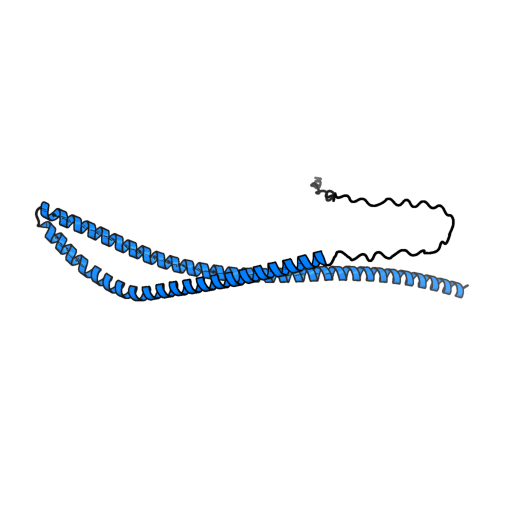TOM 739 C CA . VAL A 1 98 ? -17.378 -19.937 27.300 1.00 51.47 98 VAL A CA 1
ATOM 740 C C . VAL A 1 98 ? -17.926 -19.051 28.430 1.00 51.47 98 VAL A C 1
ATOM 742 O O . VAL A 1 98 ? -18.969 -19.361 28.986 1.00 51.47 98 VAL A O 1
ATOM 745 N N . THR A 1 99 ? -17.298 -17.907 28.731 1.00 50.94 99 THR A N 1
ATOM 746 C CA . THR A 1 99 ? -17.849 -16.933 29.695 1.00 50.94 99 THR A CA 1
ATOM 747 C C . THR A 1 99 ? -18.989 -16.070 29.144 1.00 50.94 99 THR A C 1
ATOM 749 O O . THR A 1 99 ? -19.684 -15.438 29.929 1.00 50.94 99 THR A O 1
ATOM 752 N N . SER A 1 100 ? -19.197 -16.038 27.821 1.00 50.22 100 SER A N 1
ATOM 753 C CA . SER A 1 100 ? -20.295 -15.289 27.190 1.00 50.22 100 SER A CA 1
ATOM 754 C C . SER A 1 100 ? -21.634 -16.029 27.269 1.00 50.22 100 SER A C 1
ATOM 756 O O . SER A 1 100 ? -22.671 -15.380 27.297 1.00 50.22 100 SER A O 1
ATOM 758 N N . GLU A 1 101 ? -21.635 -17.366 27.318 1.00 45.53 101 GLU A N 1
ATOM 759 C CA . GLU A 1 101 ? -22.874 -18.161 27.423 1.00 45.53 101 GLU A CA 1
ATOM 760 C C . GLU A 1 101 ? -23.498 -18.103 28.836 1.00 45.53 101 GLU A C 1
ATOM 762 O O . GLU A 1 101 ? -24.695 -18.343 28.990 1.00 45.53 101 GLU A O 1
ATOM 767 N N . ASP A 1 102 ? -22.723 -17.715 29.856 1.00 44.41 102 ASP A N 1
ATOM 768 C CA . ASP A 1 102 ? -23.209 -17.475 31.225 1.00 44.41 102 ASP A CA 1
ATOM 769 C C . ASP A 1 102 ? -23.744 -16.037 31.441 1.00 44.41 102 ASP A C 1
ATOM 771 O O . ASP A 1 102 ? -24.451 -15.783 32.422 1.00 44.41 102 ASP A O 1
ATOM 775 N N . ASP A 1 103 ? -23.454 -15.093 30.533 1.00 48.06 103 ASP A N 1
ATOM 776 C CA . ASP A 1 103 ? -23.858 -13.682 30.657 1.00 48.06 103 ASP A CA 1
ATOM 777 C C . ASP A 1 103 ? -25.361 -13.464 30.360 1.00 48.06 103 ASP A C 1
ATOM 779 O O . ASP A 1 103 ? -26.018 -12.691 31.064 1.00 48.06 103 ASP A O 1
ATOM 783 N N . ASP A 1 104 ? -25.948 -14.224 29.426 1.00 48.94 104 ASP A N 1
ATOM 784 C CA . ASP A 1 104 ? -27.384 -14.148 29.090 1.00 48.94 104 ASP A CA 1
ATOM 785 C C . ASP A 1 104 ? -28.296 -14.613 30.248 1.00 48.94 104 ASP A C 1
ATOM 787 O O . ASP A 1 104 ? -29.427 -14.140 30.413 1.00 48.94 104 ASP A O 1
ATOM 791 N N . LEU A 1 105 ? -27.815 -15.533 31.096 1.00 46.94 105 LEU A N 1
ATOM 792 C CA . LEU A 1 105 ? -28.558 -16.025 32.265 1.00 46.94 105 LEU A CA 1
ATOM 793 C C . LEU A 1 105 ? -28.523 -15.040 33.445 1.00 46.94 105 LEU A C 1
ATOM 795 O O . LEU A 1 105 ? -29.452 -15.024 34.262 1.00 46.94 105 LEU A O 1
ATOM 799 N N . LEU A 1 106 ? -27.488 -14.198 33.535 1.00 51.16 106 LEU A N 1
ATOM 800 C CA . LEU A 1 106 ? -27.388 -13.145 34.548 1.00 51.16 106 LEU A CA 1
ATOM 801 C C . LEU A 1 106 ? -28.287 -11.948 34.213 1.00 51.16 106 LEU A C 1
ATOM 803 O O . LEU A 1 106 ? -28.935 -11.416 35.116 1.00 51.16 106 LEU A O 1
ATOM 807 N N . GLU A 1 107 ? -28.427 -11.580 32.937 1.00 50.34 107 GLU A N 1
ATOM 808 C CA . GLU A 1 107 ? -29.252 -10.435 32.527 1.00 50.34 107 GLU A CA 1
ATOM 809 C C . GLU A 1 107 ? -30.756 -10.652 32.811 1.00 50.34 107 GLU A C 1
ATOM 811 O O . GLU A 1 107 ? -31.433 -9.762 33.342 1.00 50.34 107 GLU A O 1
ATOM 816 N N . GLN A 1 108 ? -31.273 -11.872 32.600 1.00 46.03 108 GLN A N 1
ATOM 817 C CA . GLN A 1 108 ? -32.658 -12.228 32.962 1.00 46.03 108 GLN A CA 1
ATOM 818 C C . GLN A 1 108 ? -32.891 -12.291 34.486 1.00 46.03 108 GLN A C 1
ATOM 820 O O . GLN A 1 108 ? -33.979 -11.959 34.980 1.00 46.03 108 GLN A O 1
ATOM 825 N N . GLY A 1 109 ? -31.871 -12.688 35.254 1.00 50.06 109 GLY A N 1
ATOM 826 C CA . GLY A 1 109 ? -31.915 -12.710 36.719 1.00 50.06 109 GLY A CA 1
ATOM 827 C C . GLY A 1 109 ? -31.871 -11.313 37.352 1.00 50.06 109 GLY A C 1
ATOM 828 O O . GLY A 1 109 ? -32.529 -11.069 38.369 1.00 50.06 109 GLY A O 1
ATOM 829 N N . GLU A 1 110 ? -31.141 -10.376 36.746 1.00 49.97 110 GLU A N 1
ATOM 830 C CA . GLU A 1 110 ? -31.001 -8.997 37.227 1.00 49.97 110 GLU A CA 1
ATOM 831 C C . GLU A 1 110 ? -32.230 -8.128 36.925 1.00 49.97 110 GLU A C 1
ATOM 833 O O . GLU A 1 110 ? -32.682 -7.394 37.809 1.00 49.97 110 GLU A O 1
ATOM 838 N N . GLN A 1 111 ? -32.850 -8.276 35.748 1.00 51.59 111 GLN A N 1
ATOM 839 C CA . GLN A 1 111 ? -34.113 -7.594 35.419 1.00 51.59 111 GLN A CA 1
ATOM 840 C C . GLN A 1 111 ? -35.257 -7.998 36.369 1.00 51.59 111 GLN A C 1
ATOM 842 O O . GLN A 1 111 ? -36.051 -7.153 36.786 1.00 51.59 111 GLN A O 1
ATOM 847 N N . SER A 1 112 ? -35.297 -9.266 36.795 1.00 51.97 112 SER A N 1
ATOM 848 C CA . SER A 1 112 ? -36.290 -9.768 37.760 1.00 51.97 112 SER A CA 1
ATOM 849 C C . SER A 1 112 ? -36.063 -9.252 39.192 1.00 51.97 112 SER A C 1
ATOM 851 O O . SER A 1 112 ? -37.020 -9.064 39.945 1.00 51.97 112 SER A O 1
ATOM 853 N N . ARG A 1 113 ? -34.810 -8.978 39.589 1.00 51.38 113 ARG A N 1
ATOM 854 C CA . ARG A 1 113 ? -34.481 -8.374 40.897 1.00 51.38 113 ARG A CA 1
ATOM 855 C C . ARG A 1 113 ? -34.799 -6.882 40.957 1.00 51.38 113 ARG A C 1
ATOM 857 O O . ARG A 1 113 ? -35.291 -6.424 41.986 1.00 51.38 113 ARG A O 1
ATOM 864 N N . ALA A 1 114 ? -34.569 -6.150 39.866 1.00 53.19 114 ALA A N 1
ATOM 865 C CA . ALA A 1 114 ? -34.886 -4.726 39.780 1.00 53.19 114 ALA A CA 1
ATOM 866 C C . ALA A 1 114 ? -36.395 -4.449 39.943 1.00 53.19 114 ALA A C 1
ATOM 868 O O . ALA A 1 114 ? -36.773 -3.464 40.572 1.00 53.19 114 ALA A O 1
ATOM 869 N N . TYR A 1 115 ? -37.260 -5.342 39.442 1.00 46.84 115 TYR A N 1
ATOM 870 C CA . TYR A 1 115 ? -38.717 -5.166 39.507 1.00 46.84 115 TYR A CA 1
ATOM 871 C C . TYR A 1 115 ? -39.329 -5.487 40.887 1.00 46.84 115 TYR A C 1
ATOM 873 O O . TYR A 1 115 ? -40.301 -4.850 41.275 1.00 46.84 115 TYR A O 1
ATOM 881 N N . CYS A 1 116 ? -38.750 -6.415 41.662 1.00 45.91 116 CYS A N 1
ATOM 882 C CA . CYS A 1 116 ? -39.243 -6.769 43.007 1.00 45.91 116 CYS A CA 1
ATOM 883 C C . CYS A 1 116 ? -38.576 -5.984 44.158 1.00 45.91 116 CYS A C 1
ATOM 885 O O . CYS A 1 116 ? -39.105 -5.966 45.269 1.00 45.91 116 CYS A O 1
ATOM 887 N N . GLY A 1 117 ? -37.420 -5.348 43.932 1.00 54.44 117 GLY A N 1
ATOM 888 C CA . GLY A 1 117 ? -36.688 -4.613 44.974 1.00 54.44 117 GLY A CA 1
ATOM 889 C C . GLY A 1 117 ? -37.350 -3.296 45.396 1.00 54.44 117 GLY A C 1
ATOM 890 O O . GLY A 1 117 ? -37.423 -3.002 46.587 1.00 54.44 117 GLY A O 1
ATOM 891 N N . GLY A 1 118 ? -37.895 -2.536 44.439 1.00 60.28 118 GLY A N 1
ATOM 892 C CA . GLY A 1 118 ? -38.430 -1.191 44.695 1.00 60.28 118 GLY A CA 1
ATOM 893 C C . GLY A 1 118 ? -39.695 -1.152 45.563 1.00 60.28 118 GLY A C 1
ATOM 894 O O . GLY A 1 118 ? -39.860 -0.235 46.373 1.00 60.28 118 GLY A O 1
ATOM 895 N N . GLU A 1 119 ? -40.578 -2.149 45.437 1.00 59.09 119 GLU A N 1
ATOM 896 C CA . GLU A 1 119 ? -41.775 -2.271 46.285 1.00 59.09 119 GLU A CA 1
ATOM 897 C C . GLU A 1 119 ? -41.403 -2.650 47.724 1.00 59.09 119 GLU A C 1
ATOM 899 O O . GLU A 1 119 ? -41.818 -1.971 48.664 1.00 59.09 119 GLU A O 1
ATOM 904 N N . ALA A 1 120 ? -40.538 -3.652 47.904 1.00 61.88 120 ALA A N 1
ATOM 905 C CA . ALA A 1 120 ? -40.083 -4.081 49.226 1.00 61.88 120 ALA A CA 1
ATOM 906 C C . ALA A 1 120 ? -39.266 -2.994 49.958 1.00 61.88 120 ALA A C 1
ATOM 908 O O . ALA A 1 120 ? -39.413 -2.815 51.169 1.00 61.88 120 ALA A O 1
ATOM 909 N N . GLU A 1 121 ? -38.434 -2.227 49.244 1.00 64.19 121 GLU A N 1
ATOM 910 C CA . GLU A 1 121 ? -37.711 -1.081 49.809 1.00 64.19 121 GLU A CA 1
ATOM 911 C C . GLU A 1 121 ? -38.636 0.066 50.215 1.00 64.19 121 GLU A C 1
ATOM 913 O O . GLU A 1 121 ? -38.434 0.689 51.263 1.00 64.19 121 GLU A O 1
ATOM 918 N N . SER A 1 122 ? -39.653 0.353 49.398 1.00 69.00 122 SER A N 1
ATOM 919 C CA . SER A 1 122 ? -40.630 1.403 49.692 1.00 69.00 122 SER A CA 1
ATOM 920 C C . SER A 1 122 ? -41.444 1.064 50.940 1.00 69.00 122 SER A C 1
ATOM 922 O O . SER A 1 122 ? -41.616 1.919 51.813 1.00 69.00 122 SER A O 1
ATOM 924 N N . GLU A 1 123 ? -41.864 -0.194 51.083 1.00 70.88 123 GLU A N 1
ATOM 925 C CA . GLU A 1 123 ? -42.547 -0.700 52.278 1.00 70.88 123 GLU A CA 1
ATOM 926 C C . GLU A 1 123 ? -41.646 -0.675 53.524 1.00 70.88 123 GLU A C 1
ATOM 928 O O . GLU A 1 123 ? -42.080 -0.239 54.594 1.00 70.88 123 GLU A O 1
ATOM 933 N N . LEU A 1 124 ? -40.368 -1.053 53.398 1.00 69.38 124 LEU A N 1
ATOM 934 C CA . LEU A 1 124 ? -39.378 -0.959 54.480 1.00 69.38 124 LEU A CA 1
ATOM 935 C C . LEU A 1 124 ? -39.127 0.489 54.924 1.00 69.38 124 LEU A C 1
ATOM 937 O O . LEU A 1 124 ? -39.087 0.764 56.128 1.00 69.38 124 LEU A O 1
ATOM 941 N N . ARG A 1 125 ? -39.003 1.435 53.982 1.00 70.25 125 ARG A N 1
ATOM 942 C CA . ARG A 1 125 ? -38.879 2.874 54.281 1.00 70.25 125 ARG A CA 1
ATOM 943 C C . ARG A 1 125 ? -40.112 3.405 55.007 1.00 70.25 125 ARG A C 1
ATOM 945 O O . ARG A 1 125 ? -39.978 4.189 55.949 1.00 70.25 125 ARG A O 1
ATOM 952 N N . GLN A 1 126 ? -41.301 2.965 54.602 1.00 73.12 126 GLN A N 1
ATOM 953 C CA . GLN A 1 126 ? -42.559 3.376 55.218 1.00 73.12 126 GLN A CA 1
ATOM 954 C C . GLN A 1 126 ? -42.717 2.793 56.633 1.00 73.12 126 GLN A C 1
ATOM 956 O O . GLN A 1 126 ? -43.080 3.521 57.558 1.00 73.12 126 GLN A O 1
ATOM 961 N N . ALA A 1 127 ? -42.347 1.525 56.840 1.00 67.00 127 ALA A N 1
ATOM 962 C CA . ALA A 1 127 ? -42.342 0.870 58.149 1.00 67.00 127 ALA A CA 1
ATOM 963 C C . ALA A 1 127 ? -41.316 1.487 59.121 1.00 67.00 127 ALA A C 1
ATOM 965 O O . ALA A 1 127 ? -41.602 1.659 60.309 1.00 67.00 127 ALA A O 1
ATOM 966 N N . ALA A 1 128 ? -40.142 1.896 58.626 1.00 65.38 128 ALA A N 1
ATOM 967 C CA . ALA A 1 128 ? -39.108 2.559 59.422 1.00 65.38 128 ALA A CA 1
ATOM 968 C C . ALA A 1 128 ? -39.566 3.916 59.995 1.00 65.38 128 ALA A C 1
ATOM 970 O O . ALA A 1 128 ? -39.133 4.300 61.081 1.00 65.38 128 ALA A O 1
ATOM 971 N N . SER A 1 129 ? -40.485 4.621 59.323 1.00 72.31 129 SER A N 1
ATOM 972 C CA . SER A 1 129 ? -41.018 5.919 59.773 1.00 72.31 129 SER A CA 1
ATOM 973 C C . SER A 1 129 ? -41.813 5.852 61.086 1.00 72.31 129 SER A C 1
ATOM 975 O O . SER A 1 129 ? -42.061 6.894 61.694 1.00 72.31 129 SER A O 1
ATOM 977 N N . VAL A 1 130 ? -42.240 4.660 61.514 1.00 77.31 130 VAL A N 1
ATOM 978 C CA . VAL A 1 130 ? -43.121 4.458 62.680 1.00 77.31 130 VAL A CA 1
ATOM 979 C C . VAL A 1 130 ? -42.335 4.000 63.925 1.00 77.31 130 VAL A C 1
ATOM 981 O O . VAL A 1 130 ? -42.874 3.963 65.030 1.00 77.31 130 VAL A O 1
ATOM 984 N N . LEU A 1 131 ? -41.043 3.675 63.777 1.00 69.19 131 LEU A N 1
ATOM 985 C CA . LEU A 1 131 ? -40.178 3.146 64.840 1.00 69.19 131 LEU A CA 1
ATOM 986 C C . LEU A 1 131 ? -39.407 4.254 65.593 1.00 69.19 131 LEU A C 1
ATOM 988 O O . LEU A 1 131 ? -38.973 5.232 64.981 1.00 69.19 131 LEU A O 1
ATOM 992 N N . PRO A 1 132 ? -39.173 4.102 66.914 1.00 73.12 132 PRO A N 1
ATOM 993 C CA . PRO A 1 132 ? -38.455 5.084 67.719 1.00 73.12 132 PRO A CA 1
ATOM 994 C C . PRO A 1 132 ? -36.966 5.193 67.326 1.00 73.12 132 PRO A C 1
ATOM 996 O O . PRO A 1 132 ? -36.361 4.203 66.905 1.00 73.12 132 PRO A O 1
ATOM 999 N N . PRO A 1 133 ? -36.322 6.355 67.563 1.00 70.88 133 PRO A N 1
ATOM 1000 C CA . PRO A 1 133 ? -35.017 6.718 66.994 1.00 70.88 133 PRO A CA 1
ATOM 1001 C C . PRO A 1 133 ? -33.868 5.697 67.123 1.00 70.88 133 PRO A C 1
ATOM 1003 O O . PRO A 1 133 ? -33.101 5.566 66.166 1.00 70.88 133 PRO A O 1
ATOM 1006 N N . PRO A 1 134 ? -33.676 4.974 68.251 1.00 73.00 134 PRO A N 1
ATOM 1007 C CA . PRO A 1 134 ? -32.593 3.993 68.344 1.00 73.00 134 PRO A CA 1
ATOM 1008 C C . PRO A 1 134 ? -32.795 2.780 67.422 1.00 73.00 134 PRO A C 1
ATOM 1010 O O . PRO A 1 134 ? -31.807 2.182 67.005 1.00 73.00 134 PRO A O 1
ATOM 1013 N N . ALA A 1 135 ? -34.039 2.442 67.065 1.00 70.06 135 ALA A N 1
ATOM 1014 C CA . ALA A 1 135 ? -34.354 1.346 66.150 1.00 70.06 135 ALA A CA 1
ATOM 1015 C C . ALA A 1 135 ? -34.279 1.766 64.668 1.00 70.06 135 ALA A C 1
ATOM 1017 O O . ALA A 1 135 ? -34.054 0.923 63.806 1.00 70.06 135 ALA A O 1
ATOM 1018 N N . THR A 1 136 ? -34.414 3.061 64.359 1.00 71.31 136 THR A N 1
ATOM 1019 C CA . THR A 1 136 ? -34.441 3.577 62.978 1.00 71.31 136 THR A CA 1
ATOM 1020 C C . THR A 1 136 ? -33.052 3.802 62.373 1.00 71.31 136 THR A C 1
ATOM 1022 O O . THR A 1 136 ? -32.880 3.659 61.164 1.00 71.31 136 THR A O 1
ATOM 1025 N N . ARG A 1 137 ? -32.037 4.128 63.190 1.00 75.56 137 ARG A N 1
ATOM 1026 C CA . ARG A 1 137 ? -30.671 4.430 62.706 1.00 75.56 137 ARG A CA 1
ATOM 1027 C C . ARG A 1 137 ? -30.008 3.276 61.936 1.00 75.56 137 ARG A C 1
ATOM 1029 O O . ARG A 1 137 ? -29.475 3.542 60.861 1.00 75.56 137 ARG A O 1
ATOM 1036 N N . PRO A 1 138 ? -30.036 2.014 62.413 1.00 80.19 138 PRO A N 1
ATOM 1037 C CA . PRO A 1 138 ? -29.463 0.897 61.660 1.00 80.19 138 PRO A CA 1
ATOM 1038 C C . PRO A 1 138 ? -30.193 0.650 60.332 1.00 80.19 138 PRO A C 1
ATOM 1040 O O . PRO A 1 138 ? -29.554 0.347 59.331 1.00 80.19 138 PRO A O 1
ATOM 1043 N N . ILE A 1 139 ? -31.518 0.841 60.309 1.00 77.00 139 ILE A N 1
ATOM 1044 C CA . ILE A 1 139 ? -32.357 0.663 59.114 1.00 77.00 139 ILE A CA 1
ATOM 1045 C C . ILE A 1 139 ? -32.015 1.717 58.048 1.00 77.00 139 ILE A C 1
ATOM 1047 O O . ILE A 1 139 ? -31.883 1.393 56.873 1.00 77.00 139 ILE A O 1
ATOM 1051 N N . GLN A 1 140 ? -31.794 2.969 58.456 1.00 78.88 140 GLN A N 1
ATOM 1052 C CA . GLN A 1 140 ? -31.348 4.041 57.556 1.00 78.88 140 GLN A CA 1
ATOM 1053 C C . GLN A 1 140 ? -29.932 3.800 57.012 1.00 78.88 140 GLN A C 1
ATOM 1055 O O . GLN A 1 140 ? -29.682 4.055 55.836 1.00 78.88 140 GLN A O 1
ATOM 1060 N N . GLY A 1 141 ? -29.019 3.281 57.842 1.00 83.81 141 GLY A N 1
ATOM 1061 C CA . GLY A 1 141 ? -27.670 2.904 57.409 1.00 83.81 141 GLY A CA 1
ATOM 1062 C C . GLY A 1 141 ? -27.670 1.778 56.372 1.00 83.81 141 GLY A C 1
ATOM 1063 O O . GLY A 1 141 ? -26.928 1.847 55.398 1.00 83.81 141 GLY A O 1
ATOM 1064 N N . LEU A 1 142 ? -28.548 0.782 56.535 1.00 85.62 142 LEU A N 1
ATOM 1065 C CA . LEU A 1 142 ? -28.752 -0.275 55.540 1.00 85.62 142 LEU A CA 1
ATOM 1066 C C . LEU A 1 142 ? -29.304 0.271 54.218 1.00 85.62 142 LEU A C 1
ATOM 1068 O O . LEU A 1 142 ? -28.819 -0.130 53.167 1.00 85.62 142 LEU A O 1
ATOM 1072 N N . GLY A 1 143 ? -30.255 1.211 54.265 1.00 83.88 143 GLY A N 1
ATOM 1073 C CA . GLY A 1 143 ? -30.774 1.864 53.058 1.00 83.88 143 GLY A CA 1
ATOM 1074 C C . GLY A 1 143 ? -29.688 2.612 52.279 1.00 83.88 143 GLY A C 1
ATOM 1075 O O . GLY A 1 143 ? -29.588 2.462 51.069 1.00 83.88 143 GLY A O 1
ATOM 1076 N N . HIS A 1 144 ? -28.812 3.346 52.973 1.00 86.75 144 HIS A N 1
ATOM 1077 C CA . HIS A 1 144 ? -27.686 4.029 52.326 1.00 86.75 144 HIS A CA 1
ATOM 1078 C C . HIS A 1 144 ? -26.702 3.052 51.663 1.00 86.75 144 HIS A C 1
ATOM 1080 O O . HIS A 1 144 ? -26.233 3.302 50.557 1.00 86.75 144 HIS A O 1
ATOM 1086 N N . LEU A 1 145 ? -26.397 1.931 52.324 1.00 89.94 145 LEU A N 1
ATOM 1087 C CA . LEU A 1 145 ? -25.525 0.897 51.760 1.00 89.94 145 LEU A CA 1
ATOM 1088 C C . LEU A 1 145 ? -26.153 0.209 50.539 1.00 89.94 145 LEU A C 1
ATOM 1090 O O . LEU A 1 145 ? -25.425 -0.154 49.619 1.00 89.94 145 LEU A O 1
ATOM 1094 N N . LEU A 1 146 ? -27.481 0.042 50.510 1.00 87.75 146 LEU A N 1
ATOM 1095 C CA . LEU A 1 146 ? -28.183 -0.495 49.341 1.00 87.75 146 LEU A CA 1
ATOM 1096 C C . LEU A 1 146 ? -28.097 0.469 48.149 1.00 87.75 146 LEU A C 1
ATOM 1098 O O . LEU A 1 146 ? -27.757 0.043 47.047 1.00 87.75 146 LEU A O 1
ATOM 1102 N N . ASP A 1 147 ? -28.309 1.768 48.391 1.00 87.25 147 ASP A N 1
ATOM 1103 C CA . ASP A 1 147 ? -28.172 2.819 47.375 1.00 87.25 147 ASP A CA 1
ATOM 1104 C C . ASP A 1 147 ? -26.740 2.865 46.799 1.00 87.25 147 ASP A C 1
ATOM 1106 O O . ASP A 1 147 ? -26.545 3.025 45.591 1.00 87.25 147 ASP A O 1
ATOM 1110 N N . GLU A 1 148 ? -25.715 2.730 47.649 1.00 92.75 148 GLU A N 1
ATOM 1111 C CA . GLU A 1 148 ? -24.310 2.665 47.219 1.00 92.75 148 GLU A CA 1
ATOM 1112 C C . GLU A 1 148 ? -23.999 1.392 46.425 1.00 92.75 148 GLU A C 1
ATOM 1114 O O . GLU A 1 148 ? -23.319 1.465 45.400 1.00 92.75 148 GLU A O 1
ATOM 1119 N N . LEU A 1 149 ? -24.525 0.240 46.854 1.00 91.25 149 LEU A N 1
ATOM 1120 C CA . LEU A 1 149 ? -24.366 -1.025 46.138 1.00 91.25 149 LEU A CA 1
ATOM 1121 C C . LEU A 1 149 ? -24.996 -0.954 44.742 1.00 91.25 149 LEU A C 1
ATOM 1123 O O . LEU A 1 149 ? -24.373 -1.393 43.776 1.00 91.25 149 LEU A O 1
ATOM 1127 N N . GLN A 1 150 ? -26.188 -0.365 44.623 1.00 89.50 150 GLN A N 1
ATOM 1128 C CA . GLN A 1 150 ? -26.861 -0.207 43.335 1.00 89.50 150 GLN A CA 1
ATOM 1129 C C . GLN A 1 150 ? -26.062 0.700 42.393 1.00 89.50 150 GLN A C 1
ATOM 1131 O O . GLN A 1 150 ? -25.845 0.351 41.233 1.00 89.50 150 GLN A O 1
ATOM 1136 N N . LYS A 1 151 ? -25.542 1.827 42.898 1.00 93.06 151 LYS A N 1
ATOM 1137 C CA . LYS A 1 151 ? -24.671 2.718 42.113 1.00 93.06 151 LYS A CA 1
ATOM 1138 C C . LYS A 1 151 ? -23.407 2.010 41.633 1.00 93.06 151 LYS A C 1
ATOM 1140 O O . LYS A 1 151 ? -23.035 2.168 40.473 1.00 93.06 151 LYS A O 1
ATOM 1145 N N . ALA A 1 152 ? -22.768 1.224 42.500 1.00 93.38 152 ALA A N 1
ATOM 1146 C CA . ALA A 1 152 ? -21.581 0.457 42.139 1.00 93.38 152 ALA A CA 1
ATOM 1147 C C . ALA A 1 152 ? -21.889 -0.597 41.062 1.00 93.38 152 ALA A C 1
ATOM 1149 O O . ALA A 1 152 ? -21.102 -0.772 40.136 1.00 93.38 152 ALA A O 1
ATOM 1150 N N . GLN A 1 153 ? -23.043 -1.267 41.135 1.00 91.25 153 GLN A N 1
ATOM 1151 C CA . GLN A 1 153 ? -23.484 -2.204 40.096 1.00 91.25 153 GLN A CA 1
ATOM 1152 C C . GLN A 1 153 ? -23.709 -1.507 38.751 1.00 91.25 153 GLN A C 1
ATOM 1154 O O . GLN A 1 153 ? -23.257 -2.005 37.722 1.00 91.25 153 GLN A O 1
ATOM 1159 N N . ASP A 1 154 ? -24.353 -0.341 38.748 1.00 90.94 154 ASP A N 1
ATOM 1160 C CA . ASP A 1 154 ? -24.579 0.426 37.521 1.00 90.94 154 ASP A CA 1
ATOM 1161 C C . ASP A 1 154 ? -23.263 0.923 36.903 1.00 90.94 154 ASP A C 1
ATOM 1163 O O . ASP A 1 154 ? -23.113 0.939 35.681 1.00 90.94 154 ASP A O 1
ATOM 1167 N N . GLU A 1 155 ? -22.287 1.306 37.730 1.00 93.56 155 GLU A N 1
ATOM 1168 C CA . GLU A 1 155 ? -20.948 1.680 37.270 1.00 93.56 155 GLU A CA 1
ATOM 1169 C C . GLU A 1 155 ? -20.185 0.479 36.695 1.00 93.56 155 GLU A C 1
ATOM 1171 O O . GLU A 1 155 ? -19.580 0.596 35.631 1.00 93.56 155 GLU A O 1
ATOM 1176 N N . ILE A 1 156 ? -20.284 -0.697 37.325 1.00 92.81 156 ILE A N 1
ATOM 1177 C CA . ILE A 1 156 ? -19.712 -1.944 36.797 1.00 92.81 156 ILE A CA 1
ATOM 1178 C C . ILE A 1 156 ? -20.307 -2.286 35.426 1.00 92.81 156 ILE A C 1
ATOM 1180 O O . ILE A 1 156 ? -19.549 -2.630 34.520 1.00 92.81 156 ILE A O 1
ATOM 1184 N N . ARG A 1 157 ? -21.629 -2.157 35.242 1.00 90.06 157 ARG A N 1
ATOM 1185 C CA . ARG A 1 157 ? -22.277 -2.394 33.939 1.00 90.06 157 ARG A CA 1
ATOM 1186 C C . ARG A 1 157 ? -21.740 -1.444 32.869 1.00 90.06 157 ARG A C 1
ATOM 1188 O O . ARG A 1 157 ? -21.267 -1.903 31.837 1.00 90.06 157 ARG A O 1
ATOM 1195 N N . LYS A 1 158 ? -21.678 -0.140 33.164 1.00 93.06 158 LYS A N 1
ATOM 1196 C CA . LYS A 1 158 ? -21.104 0.861 32.244 1.00 93.06 158 LYS A CA 1
ATOM 1197 C C . LYS A 1 158 ? -19.651 0.565 31.880 1.00 93.06 158 LYS A C 1
ATOM 1199 O O . LYS A 1 158 ? -19.263 0.717 30.727 1.00 93.06 158 LYS A O 1
ATOM 1204 N N . LEU A 1 159 ? -18.839 0.151 32.854 1.00 94.75 159 LEU A N 1
ATOM 1205 C CA . LEU A 1 159 ? -17.447 -0.225 32.611 1.00 94.75 159 LEU A CA 1
ATOM 1206 C C . LEU A 1 159 ? -17.338 -1.497 31.764 1.00 94.75 159 LEU A C 1
ATOM 1208 O O . LEU A 1 159 ? -16.412 -1.599 30.963 1.00 94.75 159 LEU A O 1
ATOM 1212 N N . LYS A 1 160 ? -18.258 -2.457 31.918 1.00 90.88 160 LYS A N 1
ATOM 1213 C CA . LYS A 1 160 ? -18.309 -3.670 31.091 1.00 90.88 160 LYS A CA 1
ATOM 1214 C C . LYS A 1 160 ? -18.633 -3.325 29.636 1.00 90.88 160 LYS A C 1
ATOM 1216 O O . LYS A 1 160 ? -17.916 -3.784 28.748 1.00 90.88 160 LYS A O 1
ATOM 1221 N N . ASP A 1 161 ? -19.624 -2.464 29.417 1.00 91.50 161 ASP A N 1
ATOM 1222 C CA . ASP A 1 161 ? -20.016 -2.001 28.081 1.00 91.50 161 ASP A CA 1
ATOM 1223 C C . ASP A 1 161 ? -18.869 -1.253 27.390 1.00 91.50 161 ASP A C 1
ATOM 1225 O O . ASP A 1 161 ? -18.509 -1.564 26.254 1.00 91.50 161 ASP A O 1
ATOM 1229 N N . GLU A 1 162 ? -18.224 -0.319 28.098 1.00 93.12 162 GLU A N 1
ATOM 1230 C CA . GLU A 1 162 ? -17.086 0.428 27.553 1.00 93.12 162 GLU A CA 1
ATOM 1231 C C . GLU A 1 162 ? -15.890 -0.490 27.264 1.00 93.12 162 GLU A C 1
ATOM 1233 O O . GLU A 1 162 ? -15.214 -0.334 26.251 1.00 93.12 162 GLU A O 1
ATOM 1238 N N . ASN A 1 163 ? -15.641 -1.495 28.108 1.00 92.75 163 ASN A N 1
ATOM 1239 C CA . ASN A 1 163 ? -14.589 -2.481 27.862 1.00 92.75 163 ASN A CA 1
ATOM 1240 C C . ASN A 1 163 ? -14.888 -3.326 26.613 1.00 92.75 163 ASN A C 1
ATOM 1242 O O . ASN A 1 163 ? -13.975 -3.600 25.839 1.00 92.75 163 ASN A O 1
ATOM 1246 N N . SER A 1 164 ? -16.151 -3.697 26.379 1.00 92.31 164 SER A N 1
ATOM 1247 C CA . SER A 1 164 ? -16.550 -4.375 25.140 1.00 92.31 164 SER A CA 1
ATOM 1248 C C . SER A 1 164 ? -16.290 -3.490 23.922 1.00 92.31 164 SER A C 1
ATOM 1250 O O . SER A 1 164 ? -15.600 -3.914 23.000 1.00 92.31 164 SER A O 1
ATOM 1252 N N . ARG A 1 165 ? -16.728 -2.226 23.968 1.00 94.00 165 ARG A N 1
ATOM 1253 C CA . ARG A 1 165 ? -16.511 -1.256 22.886 1.00 94.00 165 ARG A CA 1
ATOM 1254 C C . ARG A 1 165 ? -15.025 -1.070 22.565 1.00 94.00 165 ARG A C 1
ATOM 1256 O O . ARG A 1 165 ? -14.638 -1.057 21.402 1.00 94.00 165 ARG A O 1
ATOM 1263 N N . LEU A 1 166 ? -14.183 -0.966 23.594 1.00 95.88 166 LEU A N 1
ATOM 1264 C CA . LEU A 1 166 ? -12.733 -0.833 23.431 1.00 95.88 166 LEU A CA 1
ATOM 1265 C C . LEU A 1 166 ? -12.075 -2.096 22.859 1.00 95.88 166 LEU A C 1
ATOM 1267 O O . LEU A 1 166 ? -11.050 -1.990 22.189 1.00 95.88 166 LEU A O 1
ATOM 1271 N N . LYS A 1 167 ? -12.615 -3.292 23.124 1.00 93.25 167 LYS A N 1
ATOM 1272 C CA . LYS A 1 167 ? -12.119 -4.531 22.502 1.00 93.25 167 LYS A CA 1
ATOM 1273 C C . LYS A 1 167 ? -12.418 -4.560 21.010 1.00 93.25 167 LYS A C 1
ATOM 1275 O O . LYS A 1 167 ? -11.526 -4.936 20.253 1.00 93.25 167 LYS A O 1
ATOM 1280 N N . ASP A 1 168 ? -13.618 -4.143 20.621 1.00 92.94 168 ASP A N 1
ATOM 1281 C CA . ASP A 1 168 ? -14.028 -4.083 19.218 1.00 92.94 168 ASP A CA 1
ATOM 1282 C C . ASP A 1 168 ? -13.167 -3.066 18.455 1.00 92.94 168 ASP A C 1
ATOM 1284 O O . ASP A 1 168 ? -12.523 -3.427 17.473 1.00 92.94 168 ASP A O 1
ATOM 1288 N N . GLU A 1 169 ? -13.014 -1.850 18.993 1.00 95.69 169 GLU A N 1
ATOM 1289 C CA . GLU A 1 169 ? -12.154 -0.798 18.423 1.00 95.69 169 GLU A CA 1
ATOM 1290 C C . GLU A 1 169 ? -10.690 -1.266 18.281 1.00 95.69 169 GLU A C 1
ATOM 1292 O O . GLU A 1 169 ? -10.026 -1.014 17.278 1.00 95.69 169 GLU A O 1
ATOM 1297 N N . ASN A 1 170 ? -10.171 -2.016 19.258 1.00 94.00 170 ASN A N 1
ATOM 1298 C CA . ASN A 1 170 ? -8.819 -2.579 19.190 1.00 94.00 170 ASN A CA 1
ATOM 1299 C C . ASN A 1 170 ? -8.699 -3.711 18.152 1.00 94.00 170 ASN A C 1
ATOM 1301 O O . ASN A 1 170 ? -7.625 -3.912 17.589 1.00 94.00 170 ASN A O 1
ATOM 1305 N N . SER A 1 171 ? -9.773 -4.462 17.896 1.00 93.00 171 SER A N 1
ATOM 1306 C CA . SER A 1 171 ? -9.796 -5.456 16.820 1.00 93.00 171 SER A CA 1
ATOM 1307 C C . SER A 1 171 ? -9.756 -4.776 15.455 1.00 93.00 171 SER A C 1
ATOM 1309 O O . SER A 1 171 ? -8.911 -5.128 14.640 1.00 93.00 171 SER A O 1
ATOM 1311 N N . GLU A 1 172 ? -10.588 -3.754 15.248 1.00 95.50 172 GLU A N 1
ATOM 1312 C CA . GLU A 1 172 ? -10.618 -2.975 14.004 1.00 95.50 172 GLU A CA 1
ATOM 1313 C C . GLU A 1 172 ? -9.254 -2.336 13.707 1.00 95.50 172 GLU A C 1
ATOM 1315 O O . GLU A 1 172 ? -8.731 -2.470 12.603 1.00 95.50 172 GLU A O 1
ATOM 1320 N N . LEU A 1 173 ? -8.611 -1.735 14.715 1.00 97.69 173 LEU A N 1
ATOM 1321 C CA . LEU A 1 173 ? -7.271 -1.154 14.567 1.00 97.69 173 LEU A CA 1
ATOM 1322 C C . LEU A 1 173 ? -6.193 -2.191 14.213 1.00 97.69 173 LEU A C 1
ATOM 1324 O O . LEU A 1 173 ? -5.222 -1.864 13.532 1.00 97.69 173 LEU A O 1
ATOM 1328 N N . LYS A 1 174 ? -6.317 -3.437 14.684 1.00 95.62 174 LYS A N 1
ATOM 1329 C CA . LYS A 1 174 ? -5.376 -4.509 14.311 1.00 95.62 174 LYS A CA 1
ATOM 1330 C C . LYS A 1 174 ? -5.557 -4.946 12.868 1.00 95.62 174 LYS A C 1
ATOM 1332 O O . LYS A 1 174 ? -4.556 -5.233 12.208 1.00 95.62 174 LYS A O 1
ATOM 1337 N N . ASP A 1 175 ? -6.799 -5.009 12.409 1.00 96.38 175 ASP A N 1
ATOM 1338 C CA . ASP A 1 175 ? -7.112 -5.365 11.031 1.00 96.38 175 ASP A CA 1
ATOM 1339 C C . ASP A 1 175 ? -6.593 -4.272 10.086 1.00 96.38 175 ASP A C 1
ATOM 1341 O O . ASP A 1 175 ? -5.816 -4.579 9.182 1.00 96.38 175 ASP A O 1
ATOM 1345 N N . GLU A 1 176 ? -6.867 -2.996 10.381 1.00 97.38 176 GLU A N 1
ATOM 1346 C CA . GLU A 1 176 ? -6.337 -1.853 9.620 1.00 97.38 176 GLU A CA 1
ATOM 1347 C C . GLU A 1 176 ? -4.799 -1.849 9.588 1.00 97.38 176 GLU A C 1
ATOM 1349 O O . GLU A 1 176 ? -4.187 -1.689 8.532 1.00 97.38 176 GLU A O 1
ATOM 1354 N N . ASN A 1 177 ? -4.140 -2.095 10.726 1.00 96.81 177 ASN A N 1
ATOM 1355 C CA . ASN A 1 177 ? -2.679 -2.161 10.763 1.00 96.81 177 ASN A CA 1
ATOM 1356 C C . ASN A 1 177 ? -2.122 -3.333 9.932 1.00 96.81 177 ASN A C 1
ATOM 1358 O O . ASN A 1 177 ? -1.067 -3.202 9.316 1.00 96.81 177 ASN A O 1
ATOM 1362 N N . SER A 1 178 ? -2.831 -4.463 9.880 1.00 95.81 178 SER A N 1
ATOM 1363 C CA . SER A 1 178 ? -2.439 -5.610 9.052 1.00 95.81 178 SER A CA 1
ATOM 1364 C C . SER A 1 178 ? -2.591 -5.306 7.558 1.00 95.81 178 SER A C 1
ATOM 1366 O O . SER A 1 178 ? -1.740 -5.696 6.759 1.00 95.81 178 SER A O 1
ATOM 1368 N N . GLU A 1 179 ? -3.643 -4.582 7.168 1.00 97.44 179 GLU A N 1
ATOM 1369 C CA . GLU A 1 179 ? -3.829 -4.113 5.790 1.00 97.44 179 GLU A CA 1
ATOM 1370 C C . GLU A 1 179 ? -2.718 -3.140 5.372 1.00 97.44 179 GLU A C 1
ATOM 1372 O O . GLU A 1 179 ? -2.132 -3.301 4.298 1.00 97.44 179 GLU A O 1
ATOM 1377 N N . LEU A 1 180 ? -2.355 -2.197 6.248 1.00 98.38 180 LEU A N 1
ATOM 1378 C CA . LEU A 1 180 ? -1.251 -1.262 6.014 1.00 98.38 180 LEU 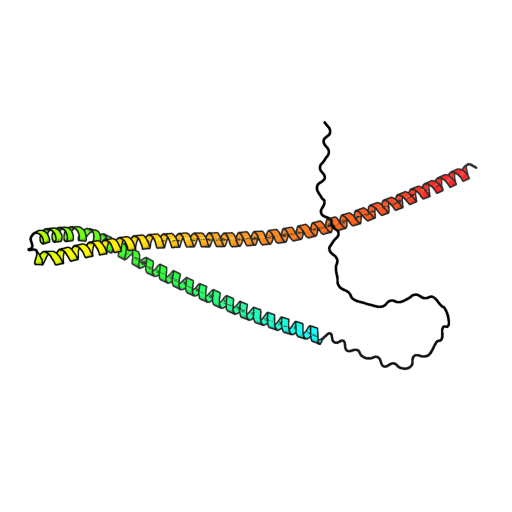A CA 1
ATOM 1379 C C . LEU A 1 180 ? 0.103 -1.971 5.861 1.00 98.38 180 LEU A C 1
ATOM 1381 O O . LEU A 1 180 ? 0.914 -1.572 5.027 1.00 98.38 180 LEU A O 1
ATOM 1385 N N . GLU A 1 181 ? 0.367 -3.032 6.628 1.00 97.81 181 GLU A N 1
ATOM 1386 C CA . GLU A 1 181 ? 1.591 -3.835 6.482 1.00 97.81 181 GLU A CA 1
ATOM 1387 C C . GLU A 1 181 ? 1.670 -4.528 5.110 1.00 97.81 181 GLU A C 1
ATOM 1389 O O . GLU A 1 181 ? 2.742 -4.579 4.494 1.00 97.81 181 GLU A O 1
ATOM 1394 N N . VAL A 1 182 ? 0.538 -5.024 4.601 1.00 97.81 182 VAL A N 1
ATOM 1395 C CA . VAL A 1 182 ? 0.448 -5.627 3.262 1.00 97.81 182 VAL A CA 1
ATOM 1396 C C . VAL A 1 182 ? 0.654 -4.575 2.175 1.00 97.81 182 VAL A C 1
ATOM 1398 O O . VAL A 1 182 ? 1.434 -4.808 1.250 1.00 97.81 182 VAL A O 1
ATOM 1401 N N . GLU A 1 183 ? 0.001 -3.417 2.285 1.00 98.06 183 GLU A N 1
ATOM 1402 C CA . GLU A 1 183 ? 0.167 -2.317 1.329 1.00 98.06 183 GLU A CA 1
ATOM 1403 C C . GLU A 1 183 ? 1.621 -1.837 1.284 1.00 98.06 183 GLU A C 1
ATOM 1405 O O . GLU A 1 183 ? 2.200 -1.708 0.205 1.00 98.06 183 GLU A O 1
ATOM 1410 N N . ASN A 1 184 ? 2.244 -1.643 2.448 1.00 97.88 184 ASN A N 1
ATOM 1411 C CA . ASN A 1 184 ? 3.631 -1.200 2.528 1.00 97.88 184 ASN A CA 1
ATOM 1412 C C . ASN A 1 184 ? 4.594 -2.217 1.894 1.00 97.88 184 ASN A C 1
ATOM 1414 O O . ASN A 1 184 ? 5.490 -1.832 1.147 1.00 97.88 184 ASN A O 1
ATOM 1418 N N . SER A 1 185 ? 4.363 -3.515 2.108 1.00 96.88 185 SER A N 1
ATOM 1419 C CA . SER A 1 185 ? 5.139 -4.577 1.452 1.00 96.88 185 SER A CA 1
ATOM 1420 C C . SER A 1 185 ? 4.981 -4.538 -0.076 1.00 96.88 185 SER A C 1
ATOM 1422 O O . SER A 1 185 ? 5.959 -4.677 -0.808 1.00 96.88 185 SER A O 1
ATOM 1424 N N . GLY A 1 186 ? 3.764 -4.287 -0.573 1.00 98.25 186 GLY A N 1
ATOM 1425 C CA . GLY A 1 186 ? 3.511 -4.105 -2.006 1.00 98.25 186 GLY A CA 1
ATOM 1426 C C . GLY A 1 186 ? 4.250 -2.897 -2.591 1.00 98.25 186 GLY A C 1
ATOM 1427 O O . GLY A 1 186 ? 4.847 -2.990 -3.663 1.00 98.25 186 GLY A O 1
ATOM 1428 N N . LEU A 1 187 ? 4.278 -1.777 -1.865 1.00 98.62 187 LEU A N 1
ATOM 1429 C CA . LEU A 1 187 ? 5.019 -0.579 -2.272 1.00 98.62 187 LEU A CA 1
ATOM 1430 C C . LEU A 1 187 ? 6.538 -0.803 -2.297 1.00 98.62 187 LEU A C 1
ATOM 1432 O O . LEU A 1 187 ? 7.225 -0.247 -3.159 1.00 98.62 187 LEU A O 1
ATOM 1436 N N . GLU A 1 188 ? 7.077 -1.609 -1.381 1.00 98.44 188 GLU A N 1
ATOM 1437 C CA . GLU A 1 188 ? 8.493 -1.994 -1.385 1.00 98.44 188 GLU A CA 1
ATOM 1438 C C . GLU A 1 188 ? 8.860 -2.817 -2.631 1.00 98.44 188 GLU A C 1
ATOM 1440 O O . GLU A 1 188 ? 9.878 -2.536 -3.277 1.00 98.44 188 GLU A O 1
ATOM 1445 N N . ASP A 1 189 ? 8.012 -3.774 -3.017 1.00 98.44 189 ASP A N 1
ATOM 1446 C CA . ASP A 1 189 ? 8.188 -4.573 -4.235 1.00 98.44 189 ASP A CA 1
ATOM 1447 C C . ASP A 1 189 ? 8.125 -3.703 -5.503 1.00 98.44 189 ASP A C 1
ATOM 1449 O O . ASP A 1 189 ? 8.993 -3.803 -6.384 1.00 98.44 189 ASP A O 1
ATOM 1453 N N . ASP A 1 190 ? 7.149 -2.796 -5.580 1.00 98.50 190 ASP A N 1
ATOM 1454 C CA . ASP A 1 190 ? 7.008 -1.851 -6.691 1.00 98.50 190 ASP A CA 1
ATOM 1455 C C . ASP A 1 190 ? 8.236 -0.938 -6.814 1.00 98.50 190 ASP A C 1
ATOM 1457 O O . ASP A 1 190 ? 8.764 -0.721 -7.914 1.00 98.50 190 ASP A O 1
ATOM 1461 N N . LEU A 1 191 ? 8.751 -0.437 -5.686 1.00 98.56 191 LEU A N 1
ATOM 1462 C CA . LEU A 1 191 ? 9.957 0.385 -5.652 1.00 98.56 191 LEU A CA 1
ATOM 1463 C C . LEU A 1 191 ? 11.181 -0.392 -6.154 1.00 98.56 191 LEU A C 1
ATOM 1465 O O . LEU A 1 191 ? 11.970 0.144 -6.941 1.00 98.56 191 LEU A O 1
ATOM 1469 N N . ALA A 1 192 ? 11.342 -1.650 -5.741 1.00 98.12 192 ALA A N 1
ATOM 1470 C CA . ALA A 1 192 ? 12.434 -2.504 -6.198 1.00 98.12 192 ALA A CA 1
ATOM 1471 C C . ALA A 1 192 ? 12.354 -2.772 -7.712 1.00 98.12 192 ALA A C 1
ATOM 1473 O O . ALA A 1 192 ? 13.373 -2.708 -8.415 1.00 98.12 192 ALA A O 1
ATOM 1474 N N . SER A 1 193 ? 11.148 -3.011 -8.238 1.00 98.50 193 SER A N 1
ATOM 1475 C CA . SER A 1 193 ? 10.926 -3.165 -9.679 1.00 98.50 193 SER A CA 1
ATOM 1476 C C . SER A 1 193 ? 11.295 -1.889 -10.438 1.00 98.50 193 SER A C 1
ATOM 1478 O O . SER A 1 193 ? 12.062 -1.937 -11.403 1.00 98.50 193 SER A O 1
ATOM 1480 N N . LEU A 1 194 ? 10.843 -0.728 -9.960 1.00 98.75 194 LEU A N 1
ATOM 1481 C CA . LEU A 1 194 ? 11.136 0.559 -10.588 1.00 98.75 194 LEU A CA 1
ATOM 1482 C C . LEU A 1 194 ? 12.641 0.873 -10.600 1.00 98.75 194 LEU A C 1
ATOM 1484 O O . LEU A 1 194 ? 13.168 1.377 -11.594 1.00 98.75 194 LEU A O 1
ATOM 1488 N N . GLN A 1 195 ? 13.363 0.545 -9.525 1.00 98.56 195 GLN A N 1
ATOM 1489 C CA . GLN A 1 195 ? 14.821 0.698 -9.468 1.00 98.56 195 GLN A CA 1
ATOM 1490 C C . GLN A 1 195 ? 15.533 -0.164 -10.518 1.00 98.56 195 GLN A C 1
ATOM 1492 O O . GLN A 1 195 ? 16.479 0.297 -11.168 1.00 98.56 195 GLN A O 1
ATOM 1497 N N . LYS A 1 196 ? 15.075 -1.404 -10.714 1.00 98.50 196 LYS A N 1
ATOM 1498 C CA . LYS A 1 196 ? 15.615 -2.307 -11.736 1.00 98.50 196 LYS A CA 1
ATOM 1499 C C . LYS A 1 196 ? 15.372 -1.766 -13.143 1.00 98.50 196 LYS A C 1
ATOM 1501 O O . LYS A 1 196 ? 16.301 -1.755 -13.957 1.00 98.50 196 LYS A O 1
ATOM 1506 N N . ASP A 1 197 ? 14.166 -1.277 -13.410 1.00 98.56 197 ASP A N 1
ATOM 1507 C CA . ASP A 1 197 ? 13.810 -0.685 -14.699 1.00 98.56 197 ASP A CA 1
ATOM 1508 C C . ASP A 1 197 ? 14.637 0.571 -14.984 1.00 98.56 197 ASP A C 1
ATOM 1510 O O . ASP A 1 197 ? 15.191 0.721 -16.077 1.00 98.56 197 ASP A O 1
ATOM 1514 N N . TYR A 1 198 ? 14.823 1.433 -13.980 1.00 98.62 198 TYR A N 1
ATOM 1515 C CA . TYR A 1 198 ? 15.671 2.617 -14.090 1.00 98.62 198 TYR A CA 1
ATOM 1516 C C . TYR A 1 198 ? 17.129 2.260 -14.412 1.00 98.62 198 TYR A C 1
ATOM 1518 O O . TYR A 1 198 ? 17.730 2.852 -15.313 1.00 98.62 198 TYR A O 1
ATOM 1526 N N . ALA A 1 199 ? 17.701 1.258 -13.738 1.00 98.44 199 ALA A N 1
ATOM 1527 C CA . ALA A 1 199 ? 19.055 0.785 -14.025 1.00 98.44 199 ALA A CA 1
ATOM 1528 C C . ALA A 1 199 ? 19.179 0.210 -15.449 1.00 98.44 199 ALA A C 1
ATOM 1530 O O . ALA A 1 199 ? 20.171 0.460 -16.145 1.00 98.44 199 ALA A O 1
ATOM 1531 N N . GLY A 1 200 ? 18.160 -0.526 -15.905 1.00 98.62 200 GLY A N 1
ATOM 1532 C CA . GLY A 1 200 ? 18.072 -1.033 -17.273 1.00 98.62 200 GLY A CA 1
ATOM 1533 C C . GLY A 1 200 ? 18.040 0.092 -18.307 1.00 98.62 200 GLY A C 1
ATOM 1534 O O . GLY A 1 200 ? 18.829 0.093 -19.255 1.00 98.62 200 GLY A O 1
ATOM 1535 N N . LEU A 1 201 ? 17.189 1.096 -18.091 1.00 98.81 201 LEU A N 1
ATOM 1536 C CA . LEU A 1 201 ? 17.088 2.267 -18.956 1.00 98.81 201 LEU A CA 1
ATOM 1537 C C . LEU A 1 201 ? 18.406 3.049 -19.003 1.00 98.81 201 LEU A C 1
ATOM 1539 O O . LEU A 1 201 ? 18.871 3.407 -20.085 1.00 98.81 201 LEU A O 1
ATOM 1543 N N . TYR A 1 202 ? 19.046 3.261 -17.852 1.00 98.38 202 TYR A N 1
ATOM 1544 C CA . TYR A 1 202 ? 20.331 3.949 -17.765 1.00 98.38 202 TYR A CA 1
ATOM 1545 C C . TYR A 1 202 ? 21.418 3.239 -18.586 1.00 98.38 202 TYR A C 1
ATOM 1547 O O . TYR A 1 202 ? 22.141 3.879 -19.356 1.00 98.38 202 TYR A O 1
ATOM 1555 N N . ARG A 1 203 ? 21.495 1.902 -18.496 1.00 98.69 203 ARG A N 1
ATOM 1556 C CA . ARG A 1 203 ? 22.403 1.096 -19.327 1.00 98.69 203 ARG A CA 1
ATOM 1557 C C . ARG A 1 203 ? 22.098 1.268 -20.816 1.00 98.69 203 ARG A C 1
ATOM 1559 O O . ARG A 1 203 ? 23.028 1.490 -21.591 1.00 98.69 203 ARG A O 1
ATOM 1566 N N . ASN A 1 204 ? 20.830 1.190 -21.214 1.00 98.69 204 ASN A N 1
ATOM 1567 C CA . ASN A 1 204 ? 20.429 1.316 -22.618 1.00 98.69 204 ASN A CA 1
ATOM 1568 C C . ASN A 1 204 ? 20.797 2.689 -23.195 1.00 98.69 204 ASN A C 1
ATOM 1570 O O . ASN A 1 204 ? 21.328 2.771 -24.300 1.00 98.69 204 ASN A O 1
ATOM 1574 N N . VAL A 1 205 ? 20.600 3.764 -22.427 1.00 98.69 205 VAL A N 1
ATOM 1575 C CA . VAL A 1 205 ? 21.043 5.112 -22.817 1.00 98.69 205 VAL A CA 1
ATOM 1576 C C . VAL A 1 205 ? 22.562 5.159 -23.009 1.00 98.69 205 VAL A C 1
ATOM 1578 O O . VAL A 1 205 ? 23.038 5.777 -23.961 1.00 98.69 205 VAL A O 1
ATOM 1581 N N . GLY A 1 206 ? 23.332 4.491 -22.147 1.00 98.56 206 GLY A N 1
ATOM 1582 C CA . GLY A 1 206 ? 24.783 4.364 -22.304 1.00 98.56 206 GLY A CA 1
ATOM 1583 C C . GLY A 1 206 ? 25.188 3.675 -23.612 1.00 98.56 206 GLY A C 1
ATOM 1584 O O . GLY A 1 206 ? 26.039 4.191 -24.337 1.00 98.56 206 GLY A O 1
ATOM 1585 N N . ILE A 1 207 ? 24.538 2.557 -23.946 1.00 98.69 207 ILE A N 1
ATOM 1586 C CA . ILE A 1 207 ? 24.773 1.815 -25.197 1.00 98.69 207 ILE A CA 1
ATOM 1587 C C . ILE A 1 207 ? 24.448 2.693 -26.410 1.00 98.69 207 ILE A C 1
ATOM 1589 O O . ILE A 1 207 ? 25.299 2.871 -27.278 1.00 98.69 207 ILE A O 1
ATOM 1593 N N . LEU A 1 208 ? 23.275 3.330 -26.428 1.00 98.81 208 LEU A N 1
ATOM 1594 C CA . LEU A 1 208 ? 22.854 4.201 -27.530 1.00 98.81 208 LEU A CA 1
ATOM 1595 C C . LEU A 1 208 ? 23.796 5.392 -27.737 1.00 98.81 208 LEU A C 1
ATOM 1597 O O . LEU A 1 208 ? 24.012 5.830 -28.867 1.00 98.81 208 LEU A O 1
ATOM 1601 N N . ARG A 1 209 ? 24.381 5.934 -26.662 1.00 98.62 209 ARG A N 1
ATOM 1602 C CA . ARG A 1 209 ? 25.409 6.982 -26.767 1.00 98.62 209 ARG A CA 1
ATOM 1603 C C . ARG A 1 209 ? 26.677 6.460 -27.437 1.00 98.62 209 ARG A C 1
ATOM 1605 O O . ARG A 1 209 ? 27.236 7.151 -28.284 1.00 98.62 209 ARG A O 1
ATOM 1612 N N . GLN A 1 210 ? 27.119 5.254 -27.083 1.00 98.62 210 GLN A N 1
ATOM 1613 C CA . GLN A 1 210 ? 28.294 4.634 -27.695 1.00 98.62 210 GLN A CA 1
ATOM 1614 C C . GLN A 1 210 ? 28.057 4.301 -29.173 1.00 98.62 210 GLN A C 1
ATOM 1616 O O . GLN A 1 210 ? 28.930 4.547 -30.002 1.00 98.62 210 GLN A O 1
ATOM 1621 N N . GLU A 1 211 ? 26.885 3.766 -29.511 1.00 98.69 211 GLU A N 1
ATOM 1622 C CA . GLU A 1 211 ? 26.503 3.476 -30.895 1.00 98.69 211 GLU A CA 1
ATOM 1623 C C . GLU A 1 211 ? 26.432 4.752 -31.738 1.00 98.69 211 GLU A C 1
ATOM 1625 O O . GLU A 1 211 ? 27.006 4.789 -32.823 1.00 98.69 211 GLU A O 1
ATOM 1630 N N . ASN A 1 212 ? 25.841 5.833 -31.216 1.00 98.56 212 ASN A N 1
ATOM 1631 C CA . ASN A 1 212 ? 25.852 7.130 -31.899 1.00 98.56 212 ASN A CA 1
ATOM 1632 C C . ASN A 1 212 ? 27.273 7.658 -32.128 1.00 98.56 212 ASN A C 1
ATOM 1634 O O . ASN A 1 212 ? 27.567 8.155 -33.209 1.00 98.56 212 ASN A O 1
ATOM 1638 N N . ALA A 1 213 ? 28.169 7.540 -31.142 1.00 98.56 213 ALA A N 1
ATOM 1639 C CA . ALA A 1 213 ? 29.558 7.971 -31.301 1.00 98.56 213 ALA A CA 1
ATOM 1640 C C . ALA A 1 213 ? 30.281 7.201 -32.420 1.00 98.56 213 ALA A C 1
ATOM 1642 O O . ALA A 1 213 ? 31.000 7.807 -33.210 1.00 98.56 213 ALA A O 1
ATOM 1643 N N . LYS A 1 214 ? 30.048 5.885 -32.521 1.00 98.62 214 LYS A N 1
ATOM 1644 C CA . LYS A 1 214 ? 30.575 5.067 -33.625 1.00 98.62 214 LYS A CA 1
ATOM 1645 C C . LYS A 1 214 ? 30.005 5.502 -34.972 1.00 98.62 214 LYS A C 1
ATOM 1647 O O . LYS A 1 214 ? 30.769 5.690 -35.906 1.00 98.62 214 LYS A O 1
ATOM 1652 N N . LEU A 1 215 ? 28.695 5.738 -35.054 1.00 98.69 215 LEU A N 1
ATOM 1653 C CA . LEU A 1 215 ? 28.062 6.219 -36.285 1.00 98.69 215 LEU A CA 1
ATOM 1654 C C . LEU A 1 215 ? 28.635 7.567 -36.743 1.00 98.69 215 LEU A C 1
ATOM 1656 O O . LEU A 1 215 ? 28.883 7.739 -37.932 1.00 98.69 215 LEU A O 1
ATOM 1660 N N . TYR A 1 216 ? 28.891 8.504 -35.824 1.00 98.44 216 TYR A N 1
ATOM 1661 C CA . TYR A 1 216 ? 29.567 9.759 -36.170 1.00 98.44 216 TYR A CA 1
ATOM 1662 C C . TYR A 1 216 ? 30.970 9.518 -36.737 1.00 98.44 216 TYR A C 1
ATOM 1664 O O . TYR A 1 216 ? 31.322 10.108 -37.755 1.00 98.44 216 TYR A O 1
ATOM 1672 N N . GLN A 1 217 ? 31.745 8.614 -36.131 1.00 98.50 217 GLN A N 1
ATOM 1673 C CA . GLN A 1 217 ? 33.071 8.254 -36.632 1.00 98.50 217 GLN A CA 1
ATOM 1674 C C . GLN A 1 217 ? 33.010 7.615 -38.029 1.00 98.50 217 GLN A C 1
ATOM 1676 O O . GLN A 1 217 ? 33.802 7.973 -38.900 1.00 98.50 217 GLN A O 1
ATOM 1681 N N . ASP A 1 218 ? 32.065 6.704 -38.264 1.00 98.56 218 ASP A N 1
ATOM 1682 C CA . ASP A 1 218 ? 31.879 6.058 -39.566 1.00 98.56 218 ASP A CA 1
ATOM 1683 C C . ASP A 1 218 ? 31.496 7.081 -40.647 1.00 98.56 218 ASP A C 1
ATOM 1685 O O . ASP A 1 218 ? 32.016 7.035 -41.764 1.00 98.56 218 ASP A O 1
ATOM 1689 N N . VAL A 1 219 ? 30.634 8.049 -40.314 1.00 98.69 219 VAL A N 1
ATOM 1690 C CA . VAL A 1 219 ? 30.270 9.157 -41.212 1.00 98.69 219 VAL A CA 1
ATOM 1691 C C . VAL A 1 219 ? 31.486 10.023 -41.549 1.00 98.69 219 VAL A C 1
ATOM 1693 O O . VAL A 1 219 ? 31.678 10.364 -42.716 1.00 98.69 219 VAL A O 1
ATOM 1696 N N . ASP A 1 220 ? 32.332 10.349 -40.571 1.00 98.50 220 ASP A N 1
ATOM 1697 C CA . ASP A 1 220 ? 33.556 11.121 -40.811 1.00 98.50 220 ASP A CA 1
ATOM 1698 C C . ASP A 1 220 ? 34.530 10.379 -41.737 1.00 98.50 220 ASP A C 1
ATOM 1700 O O . ASP A 1 220 ? 35.080 10.982 -42.662 1.00 98.50 220 ASP A O 1
ATOM 1704 N N . ILE A 1 221 ? 34.703 9.068 -41.543 1.00 98.62 221 ILE A N 1
ATOM 1705 C CA . ILE A 1 221 ? 35.533 8.221 -42.413 1.00 98.62 221 ILE A CA 1
ATOM 1706 C C . ILE A 1 221 ? 34.979 8.209 -43.843 1.00 98.62 221 ILE A C 1
ATOM 1708 O O . ILE A 1 221 ? 35.730 8.410 -44.800 1.00 98.62 221 ILE A O 1
ATOM 1712 N N . LEU A 1 222 ? 33.667 8.018 -44.009 1.00 98.62 222 LEU A N 1
ATOM 1713 C CA . LEU A 1 222 ? 33.029 8.031 -45.327 1.00 98.62 222 LEU A CA 1
ATOM 1714 C C . LEU A 1 222 ? 33.192 9.385 -46.026 1.00 98.62 222 LEU A C 1
ATOM 1716 O O . LEU A 1 222 ? 33.483 9.426 -47.220 1.00 98.62 222 LEU A O 1
ATOM 1720 N N . ASN A 1 223 ? 33.062 10.491 -45.294 1.00 98.44 223 ASN A N 1
ATOM 1721 C CA . ASN A 1 223 ? 33.272 11.830 -45.843 1.00 98.44 223 ASN A CA 1
ATOM 1722 C C . ASN A 1 223 ? 34.718 12.042 -46.318 1.00 98.44 223 ASN A C 1
ATOM 1724 O O . ASN A 1 223 ? 34.934 12.627 -47.382 1.00 98.44 223 ASN A O 1
ATOM 1728 N N . GLN A 1 224 ? 35.708 11.546 -45.569 1.00 98.31 224 GLN A N 1
ATOM 1729 C CA . GLN A 1 224 ? 37.115 11.590 -45.983 1.00 98.31 224 GLN A CA 1
ATOM 1730 C C . GLN A 1 224 ? 37.353 10.779 -47.261 1.00 98.31 224 GLN A C 1
ATOM 1732 O O . GLN A 1 224 ? 38.033 11.251 -48.173 1.00 98.31 224 GLN A O 1
ATOM 1737 N N . GLU A 1 225 ? 36.753 9.593 -47.362 1.00 98.56 225 GLU A N 1
ATOM 1738 C CA . GLU A 1 225 ? 36.890 8.733 -48.537 1.00 98.56 225 GLU A CA 1
ATOM 1739 C C . GLU A 1 225 ? 36.221 9.336 -49.780 1.00 98.56 225 GLU A C 1
ATOM 1741 O O . GLU A 1 225 ? 36.810 9.334 -50.862 1.00 98.56 225 GLU A O 1
ATOM 1746 N N . ILE A 1 226 ? 35.036 9.938 -49.631 1.00 98.56 226 ILE A N 1
ATOM 1747 C CA . ILE A 1 226 ? 34.382 10.700 -50.706 1.00 98.56 226 ILE A CA 1
ATOM 1748 C C . ILE A 1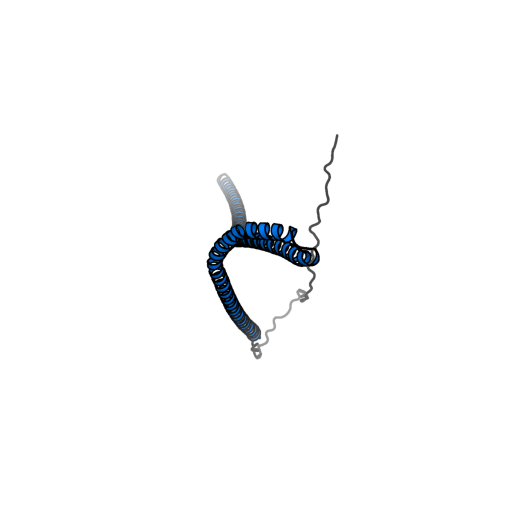 226 ? 35.294 11.833 -51.185 1.00 98.56 226 ILE A C 1
ATOM 1750 O O . ILE A 1 226 ? 35.471 12.017 -52.389 1.00 98.56 226 ILE A O 1
ATOM 1754 N N . HIS A 1 227 ? 35.899 12.586 -50.261 1.00 98.19 227 HIS A N 1
ATOM 1755 C CA . HIS A 1 227 ? 36.808 13.669 -50.626 1.00 98.19 227 HIS A CA 1
ATOM 1756 C C . HIS A 1 227 ? 38.035 13.154 -51.393 1.00 98.19 227 HIS A C 1
ATOM 1758 O O . HIS A 1 227 ? 38.402 13.730 -52.418 1.00 98.19 227 HIS A O 1
ATOM 1764 N N . ARG A 1 228 ? 38.622 12.036 -50.950 1.00 98.50 228 ARG A N 1
ATOM 1765 C CA . ARG A 1 228 ? 39.747 11.376 -51.625 1.00 98.50 228 ARG A CA 1
ATOM 1766 C C . ARG A 1 228 ? 39.387 10.944 -53.049 1.00 98.50 228 ARG A C 1
ATOM 1768 O O . ARG A 1 228 ? 40.141 11.230 -53.976 1.00 98.50 228 ARG A O 1
ATOM 1775 N N . LEU A 1 229 ? 38.245 10.281 -53.225 1.00 98.19 229 LEU A N 1
ATOM 1776 C CA . LEU A 1 229 ? 37.773 9.816 -54.532 1.00 98.19 229 LEU A CA 1
ATOM 1777 C C . LEU A 1 229 ? 37.476 10.976 -55.487 1.00 98.19 229 LEU A C 1
ATOM 1779 O O . LEU A 1 229 ? 37.785 10.876 -56.672 1.00 98.19 229 LEU A O 1
ATOM 1783 N N . ASN A 1 230 ? 36.927 12.085 -54.984 1.00 97.69 230 ASN A N 1
ATOM 1784 C CA . ASN A 1 230 ? 36.705 13.282 -55.795 1.00 97.69 230 ASN A CA 1
ATOM 1785 C C . ASN A 1 230 ? 38.029 13.857 -56.323 1.00 97.69 230 ASN A C 1
ATOM 1787 O O . ASN A 1 230 ? 38.139 14.116 -57.517 1.00 97.69 230 ASN A O 1
ATOM 1791 N N . LEU A 1 231 ? 39.055 13.974 -55.469 1.00 97.25 231 LEU A N 1
ATOM 1792 C CA . LEU A 1 231 ? 40.387 14.433 -55.890 1.00 97.25 231 LEU A CA 1
ATOM 1793 C C . LEU A 1 231 ? 41.012 13.511 -56.946 1.00 97.25 231 LEU A C 1
ATOM 1795 O O . LEU A 1 231 ? 41.602 13.980 -57.917 1.00 97.25 231 LEU A O 1
ATOM 1799 N N . GLU A 1 232 ? 40.886 12.195 -56.768 1.00 97.44 232 GLU A N 1
ATOM 1800 C CA . GLU A 1 232 ? 41.361 11.210 -57.744 1.00 97.44 232 GLU A CA 1
ATOM 1801 C C . GLU A 1 232 ? 40.620 11.344 -59.086 1.00 97.44 232 GLU A C 1
ATOM 1803 O O . GLU A 1 232 ? 41.247 11.324 -60.147 1.00 97.44 232 GLU A O 1
ATOM 1808 N N . GLY A 1 233 ? 39.303 11.559 -59.044 1.00 97.19 233 GLY A N 1
ATOM 1809 C CA . GLY A 1 233 ? 38.480 11.832 -60.221 1.00 97.19 233 GLY A CA 1
ATOM 1810 C C . GLY A 1 233 ? 38.913 13.090 -60.979 1.00 97.19 233 GLY A C 1
ATOM 1811 O O . GLY A 1 233 ? 39.092 13.030 -62.198 1.00 97.19 233 GLY A O 1
ATOM 1812 N N . ASP A 1 234 ? 39.145 14.197 -60.270 1.00 96.62 234 ASP A N 1
ATOM 1813 C CA . ASP A 1 234 ? 39.595 15.468 -60.855 1.00 96.62 234 ASP A CA 1
ATOM 1814 C C . ASP A 1 234 ? 40.962 15.319 -61.548 1.00 96.62 234 ASP A C 1
ATOM 1816 O O . ASP A 1 234 ? 41.153 15.768 -62.682 1.00 96.62 234 ASP A O 1
ATOM 1820 N N . MET A 1 235 ? 41.904 14.617 -60.906 1.00 95.12 235 MET A N 1
ATOM 1821 C CA . MET A 1 235 ? 43.232 14.327 -61.463 1.00 95.12 235 MET A CA 1
ATOM 1822 C C . MET A 1 235 ? 43.152 13.504 -62.756 1.00 95.12 235 MET A C 1
ATOM 1824 O O . MET A 1 235 ? 43.854 13.787 -63.731 1.00 95.12 235 MET A O 1
ATOM 1828 N N . LEU A 1 236 ? 42.293 12.481 -62.788 1.00 95.62 236 LEU A N 1
ATOM 1829 C CA . LEU A 1 236 ? 42.094 11.653 -63.978 1.00 95.62 236 LEU A CA 1
ATOM 1830 C C . LEU A 1 236 ? 41.455 12.447 -65.126 1.00 95.62 236 LEU A C 1
ATOM 1832 O O . LEU A 1 236 ? 41.872 12.286 -66.274 1.00 95.62 236 LEU A O 1
ATOM 1836 N N . GLN A 1 237 ? 40.495 13.331 -64.836 1.00 94.31 237 GLN A N 1
ATOM 1837 C CA . GLN A 1 237 ? 39.912 14.224 -65.844 1.00 94.31 237 GLN A CA 1
ATOM 1838 C C . GLN A 1 237 ? 40.951 15.190 -66.425 1.00 94.31 237 GLN A C 1
ATOM 1840 O O . GLN A 1 237 ? 41.007 15.372 -67.644 1.00 94.31 237 GLN A O 1
ATOM 1845 N N . GLN A 1 238 ? 41.809 15.773 -65.583 1.00 90.75 238 GLN A N 1
ATOM 1846 C CA . GLN A 1 238 ? 42.881 16.654 -66.044 1.00 90.75 238 GLN A CA 1
ATOM 1847 C C . GLN A 1 238 ? 43.841 15.920 -66.994 1.00 90.75 238 GLN A C 1
ATOM 1849 O O . GLN A 1 238 ? 44.128 16.416 -68.080 1.00 90.75 238 GLN A O 1
ATOM 1854 N N . ASN A 1 239 ? 44.261 14.702 -66.641 1.00 90.88 239 ASN A N 1
ATOM 1855 C CA . ASN A 1 239 ? 45.136 13.881 -67.485 1.00 90.88 239 ASN A CA 1
ATOM 1856 C C . ASN A 1 239 ? 44.491 13.450 -68.813 1.00 90.88 239 ASN A C 1
ATOM 1858 O O . ASN A 1 239 ? 45.203 13.194 -69.775 1.00 90.88 239 ASN A O 1
ATOM 1862 N N . ALA A 1 240 ? 43.162 13.335 -68.873 1.00 88.44 240 ALA A N 1
ATOM 1863 C CA . ALA A 1 240 ? 42.446 12.970 -70.096 1.00 88.44 240 ALA A CA 1
ATOM 1864 C C . ALA A 1 240 ? 42.210 14.157 -71.051 1.00 88.44 240 ALA A C 1
ATOM 1866 O O . ALA A 1 240 ? 41.838 13.941 -72.205 1.00 88.44 240 ALA A O 1
ATOM 1867 N N . THR A 1 241 ? 42.371 15.396 -70.576 1.00 86.12 241 THR A N 1
ATOM 1868 C CA . THR A 1 241 ? 42.077 16.625 -71.340 1.00 86.12 241 THR A CA 1
ATOM 1869 C C . THR A 1 241 ? 43.318 17.423 -71.753 1.00 86.12 241 THR A C 1
ATOM 1871 O O . THR A 1 241 ? 43.186 18.329 -72.579 1.00 86.12 241 THR A O 1
ATOM 1874 N N . GLY A 1 242 ? 44.494 17.100 -71.203 1.00 65.12 242 GLY A N 1
ATOM 1875 C CA . GLY A 1 242 ? 45.800 17.662 -71.583 1.00 65.12 242 GLY A CA 1
ATOM 1876 C C . GLY A 1 242 ? 46.537 16.810 -72.605 1.00 65.12 242 GLY A C 1
ATOM 1877 O O . GLY A 1 242 ? 47.246 17.413 -73.441 1.00 65.12 242 GLY A O 1
#

Sequence (242 aa):
MKHQPVEGPHPNLAEMQPTATNSLGRINLEETGEGITIAQPDHVQTPSASIPHSESAQTLEEQLIKHTAELKIKTASLEASINERQLALARILHASNVTSEDDDLLEQGEQSRAYCGGEAESELRQAASVLPPPATRPIQGLGHLLDELQKAQDEIRKLKDENSRLKDENSELKDENSELEVENSGLEDDLASLQKDYAGLYRNVGILRQENAKLYQDVDILNQEIHRLNLEGDMLQQNATG

Radius of gyration: 48.79 Å; chains: 1; bounding box: 120×76×140 Å